Protein AF-A0A382K087-F1 (afdb_monomer)

Organism: NCBI:txid408172

Secondary structure (DSSP, 8-state):
----------TT-HHHHHHHHHHHHHHHHHHHHHHHHHHHHHH----SGGGSSSS---HHHHHHHHHHHHHHHHHHHHHHT-TT--HHHHHHHHHHHHHHHHHHHHHHHHHHHHHHHHHHHHHHTT-HHHHH-HHHHHHHTSHHHHIIIIIHHHHHHHHHHHHH--S--TTHHHHHHHHHHHHHHHHHHHH----HHHHHHHHHHHHHHHHHHHHHHHHTT-S---HHHHTT--HHHHHHHHHHHHHHH-

Solvent-accessible surface area (backbone atoms only — not comparable to full-atom values): 13829 Å² total; per-residue (Å²): 132,83,77,78,77,75,78,71,72,63,82,77,48,69,64,59,52,53,53,51,29,50,55,42,19,49,54,30,40,51,53,43,48,56,53,50,49,48,40,33,77,73,66,70,43,78,44,54,64,45,70,80,41,102,60,87,55,54,73,66,22,54,50,56,49,47,46,41,53,50,28,36,49,50,24,41,53,52,48,71,76,42,62,87,65,53,72,67,60,52,49,52,55,51,47,55,51,48,50,49,52,48,20,24,49,41,36,22,55,53,44,35,40,53,51,50,40,50,56,49,49,31,49,75,74,60,48,35,41,77,78,62,33,63,74,47,44,66,40,54,70,37,69,67,50,31,42,61,72,48,37,47,57,32,39,53,50,12,45,55,51,30,75,74,52,86,65,59,65,50,73,54,44,60,57,51,41,54,52,50,54,49,50,47,52,50,34,37,74,75,66,71,45,83,60,70,57,63,57,49,40,42,53,53,48,49,53,50,40,52,57,52,49,53,55,48,33,57,73,70,64,67,55,92,68,73,57,81,71,53,74,81,50,53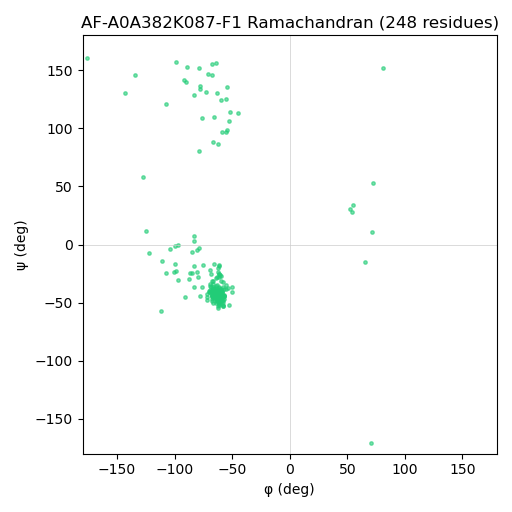,74,66,57,49,51,51,53,51,52,52,44,45,74,77,72,99

Radius of gyration: 23.38 Å; Cα contacts (8 Å, |Δi|>4): 180; chains: 1; bounding box: 57×37×75 Å

Structure (mmCIF, N/CA/C/O backbone):
data_AF-A0A382K087-F1
#
_entry.id   AF-A0A382K087-F1
#
loop_
_atom_site.group_PDB
_atom_site.id
_atom_site.type_symbol
_atom_site.label_atom_id
_atom_site.label_alt_id
_atom_site.label_comp_id
_atom_site.label_asym_id
_atom_site.label_entity_id
_atom_site.label_seq_id
_atom_site.pdbx_PDB_ins_code
_atom_site.Cartn_x
_atom_site.Cartn_y
_atom_site.Cartn_z
_atom_site.occupancy
_atom_site.B_iso_or_equiv
_atom_site.auth_seq_id
_atom_site.auth_comp_id
_atom_site.auth_asym_id
_atom_site.auth_atom_id
_atom_site.pdbx_PDB_model_num
ATOM 1 N N . MET A 1 1 ? 0.403 2.781 48.355 1.00 36.25 1 MET A N 1
ATOM 2 C CA . MET A 1 1 ? 0.929 2.704 46.977 1.00 36.25 1 MET A CA 1
ATOM 3 C C . MET A 1 1 ? -0.227 2.206 46.134 1.00 36.25 1 MET A C 1
ATOM 5 O O . MET A 1 1 ? -0.696 1.104 46.380 1.00 36.25 1 MET A O 1
ATOM 9 N N . ASN A 1 2 ? -0.823 3.120 45.369 1.00 33.47 2 ASN A N 1
ATOM 10 C CA . ASN A 1 2 ? -2.215 3.046 44.934 1.00 33.47 2 ASN A CA 1
ATOM 11 C C . ASN A 1 2 ? -2.502 1.793 44.111 1.00 33.47 2 ASN A C 1
ATOM 13 O O . ASN A 1 2 ? -1.862 1.542 43.096 1.00 33.47 2 ASN A O 1
ATOM 17 N N . THR A 1 3 ? -3.492 1.050 44.591 1.00 37.28 3 THR A N 1
ATOM 18 C CA . THR A 1 3 ? -4.254 0.046 43.863 1.00 37.28 3 THR A CA 1
ATOM 19 C C . THR A 1 3 ? -4.629 0.599 42.497 1.00 37.28 3 THR A C 1
ATOM 21 O O . THR A 1 3 ? -5.397 1.559 42.410 1.00 37.28 3 THR A O 1
ATOM 24 N N . GLU A 1 4 ? -4.070 0.009 41.445 1.00 39.91 4 GLU A N 1
ATOM 25 C CA . GLU A 1 4 ? -4.610 0.121 40.100 1.00 39.91 4 GLU A CA 1
ATOM 26 C C . GLU A 1 4 ? -6.081 -0.288 40.184 1.00 39.91 4 GLU A C 1
ATOM 28 O O . GLU A 1 4 ? -6.408 -1.459 40.390 1.00 39.91 4 GLU A O 1
ATOM 33 N N . GLU A 1 5 ? -6.977 0.696 40.103 1.00 38.78 5 GLU A N 1
ATOM 34 C CA . GLU A 1 5 ? -8.365 0.450 39.754 1.00 38.78 5 GLU A CA 1
ATOM 35 C C . GLU A 1 5 ? -8.333 -0.298 38.426 1.00 38.78 5 GLU A C 1
ATOM 37 O O . GLU A 1 5 ? -8.168 0.283 37.351 1.00 38.78 5 GLU A O 1
ATOM 42 N N . VAL A 1 6 ? -8.465 -1.619 38.512 1.00 44.34 6 VAL A N 1
ATOM 43 C CA . VAL A 1 6 ? -8.927 -2.448 37.416 1.00 44.34 6 VAL A CA 1
ATOM 44 C C . VAL A 1 6 ? -10.261 -1.833 37.029 1.00 44.34 6 VAL A C 1
ATOM 46 O O . VAL A 1 6 ? -11.279 -2.074 37.677 1.00 44.34 6 VAL A O 1
ATOM 49 N N . ILE A 1 7 ? -10.247 -0.973 36.009 1.00 47.50 7 ILE A N 1
ATOM 50 C CA . ILE A 1 7 ? -11.452 -0.529 35.325 1.00 47.50 7 ILE A CA 1
ATOM 51 C C . ILE A 1 7 ? -12.021 -1.809 34.721 1.00 47.50 7 ILE A C 1
ATOM 53 O O . ILE A 1 7 ? -11.706 -2.181 33.594 1.00 47.50 7 ILE A O 1
ATOM 57 N N . GLN A 1 8 ? -12.813 -2.527 35.516 1.00 41.16 8 GLN A N 1
ATOM 58 C CA . GLN A 1 8 ? -13.731 -3.534 35.038 1.00 41.16 8 GLN A CA 1
ATOM 59 C C . GLN A 1 8 ? -14.659 -2.780 34.093 1.00 41.16 8 GLN A C 1
ATOM 61 O O . GLN A 1 8 ? -15.582 -2.079 34.519 1.00 41.16 8 GLN A O 1
ATOM 66 N N . THR A 1 9 ? -14.358 -2.850 32.797 1.00 46.53 9 THR A N 1
ATOM 67 C CA . THR A 1 9 ? -15.338 -2.574 31.754 1.00 46.53 9 THR A CA 1
ATOM 68 C C . THR A 1 9 ? -16.528 -3.448 32.106 1.00 46.53 9 THR A C 1
ATOM 70 O O . THR A 1 9 ? -16.398 -4.674 32.176 1.00 46.53 9 THR A O 1
ATOM 73 N N . ARG A 1 10 ? -17.658 -2.826 32.461 1.00 51.56 10 ARG A N 1
ATOM 74 C CA . ARG A 1 10 ? -18.880 -3.589 32.699 1.00 51.56 10 ARG A CA 1
ATOM 75 C C . ARG A 1 10 ? -19.126 -4.421 31.438 1.00 51.56 10 ARG A C 1
ATOM 77 O O . ARG A 1 10 ? -18.968 -3.878 30.346 1.00 51.56 10 ARG A O 1
ATOM 84 N N . PRO A 1 11 ? -19.482 -5.707 31.557 1.00 47.31 11 PRO A N 1
ATOM 85 C CA . PRO A 1 11 ? -19.887 -6.467 30.386 1.00 47.31 11 PRO A CA 1
ATOM 86 C C . PRO A 1 11 ? -21.047 -5.715 29.714 1.00 47.31 11 PRO A C 1
ATOM 88 O O . PRO A 1 11 ? -22.033 -5.394 30.378 1.00 47.31 11 PRO A O 1
ATOM 91 N N . CYS A 1 12 ? -20.887 -5.408 28.423 1.00 54.53 12 CYS A N 1
ATOM 92 C CA . CYS A 1 12 ? -21.869 -4.738 27.560 1.00 54.53 12 CYS A CA 1
ATOM 93 C C . CYS A 1 12 ? -22.113 -3.230 27.796 1.00 54.53 12 CYS A C 1
ATOM 95 O O . CYS A 1 12 ? -23.267 -2.810 27.893 1.00 54.53 12 CYS A O 1
ATOM 97 N N . ASP A 1 13 ? -21.074 -2.385 27.807 1.00 75.94 13 ASP A N 1
ATOM 98 C CA . ASP A 1 13 ? -21.287 -0.982 27.409 1.00 75.94 13 ASP A CA 1
ATOM 99 C C . ASP A 1 13 ? -21.493 -0.934 25.883 1.00 75.94 13 ASP A C 1
ATOM 101 O O . ASP A 1 13 ? -20.742 -1.547 25.120 1.00 75.94 13 ASP A O 1
ATOM 105 N N . TRP A 1 14 ? -22.538 -0.250 25.418 1.00 80.62 14 TRP A N 1
ATOM 106 C CA . TRP A 1 14 ? -22.865 -0.168 23.989 1.00 80.62 14 TRP A CA 1
ATOM 107 C C . TRP A 1 14 ? -21.730 0.494 23.196 1.00 80.62 14 TRP A C 1
ATOM 109 O O . TRP A 1 14 ? -21.518 0.163 22.030 1.00 80.62 14 TRP A O 1
ATOM 119 N N . VAL A 1 15 ? -20.962 1.372 23.851 1.00 84.00 15 VAL A N 1
ATOM 120 C CA . VAL A 1 15 ? -19.759 2.006 23.298 1.00 84.00 15 VAL A CA 1
ATOM 121 C C . VAL A 1 15 ? -18.711 0.958 22.928 1.00 84.00 15 VAL A C 1
ATOM 123 O O . VAL A 1 15 ? -18.194 0.982 21.812 1.00 84.00 15 VAL A O 1
ATOM 126 N N . ASP A 1 16 ? -18.432 0.008 23.824 1.00 86.81 16 ASP A N 1
ATOM 127 C CA . ASP A 1 16 ? -17.429 -1.035 23.598 1.00 86.81 16 ASP A CA 1
ATOM 128 C C . ASP A 1 16 ? -17.815 -1.898 22.393 1.00 86.81 16 ASP A C 1
ATOM 130 O O . ASP A 1 16 ? -16.981 -2.203 21.543 1.00 86.81 16 ASP A O 1
ATOM 134 N N . VAL A 1 17 ? -19.098 -2.252 22.282 1.00 88.62 17 VAL A N 1
ATOM 135 C CA . VAL A 1 17 ? -19.620 -3.028 21.148 1.00 88.62 17 VAL A CA 1
ATOM 136 C C . VAL A 1 17 ? -19.440 -2.264 19.837 1.00 88.62 17 VAL A C 1
ATOM 138 O O . VAL A 1 17 ? -18.921 -2.829 18.875 1.00 88.62 17 VAL A O 1
ATOM 141 N N . VAL A 1 18 ? -19.810 -0.980 19.797 1.00 89.81 18 VAL A N 1
ATOM 142 C CA . VAL A 1 18 ? -19.679 -0.143 18.593 1.00 89.81 18 VAL A CA 1
ATOM 143 C C . VAL A 1 18 ? -18.220 -0.011 18.166 1.00 89.81 18 VAL A C 1
ATOM 145 O O . VAL A 1 18 ? -17.911 -0.217 16.995 1.00 89.81 18 VAL A O 1
ATOM 148 N N . VAL A 1 19 ? -17.309 0.277 19.099 1.00 90.31 19 VAL A N 1
ATOM 149 C CA . VAL A 1 19 ? -15.876 0.409 18.792 1.00 90.31 19 VAL A CA 1
ATOM 150 C C . VAL A 1 19 ? -15.321 -0.905 18.247 1.00 90.31 19 VAL A C 1
ATOM 152 O O . VAL A 1 19 ? -14.671 -0.902 17.205 1.00 90.31 19 VAL A O 1
ATOM 155 N N . ARG A 1 20 ? -15.636 -2.043 18.878 1.00 92.56 20 ARG A N 1
ATOM 156 C CA . ARG A 1 20 ? -15.169 -3.363 18.420 1.00 92.56 20 ARG A CA 1
ATOM 157 C C . ARG A 1 20 ? -15.688 -3.708 17.028 1.00 92.56 20 ARG A C 1
ATOM 159 O O . ARG A 1 20 ? -14.905 -4.169 16.201 1.00 92.56 20 ARG A O 1
ATOM 166 N N . ILE A 1 21 ? -16.977 -3.480 16.757 1.00 92.81 21 ILE A N 1
ATOM 167 C CA . ILE A 1 21 ? -17.565 -3.732 15.431 1.00 92.81 21 ILE A CA 1
ATOM 168 C C . ILE A 1 21 ? -16.888 -2.852 14.382 1.00 92.81 21 ILE A C 1
ATOM 170 O O . ILE A 1 21 ? -16.520 -3.359 13.327 1.00 92.81 21 ILE A O 1
ATOM 174 N N . SER A 1 22 ? -16.665 -1.570 14.677 1.00 92.75 22 SER A N 1
ATOM 175 C CA . SER A 1 22 ? -15.981 -0.653 13.761 1.00 92.75 22 SER A CA 1
ATOM 176 C C . SER A 1 22 ? -14.542 -1.089 13.475 1.00 92.75 22 SER A C 1
ATOM 178 O O . SER A 1 22 ? -14.137 -1.130 12.315 1.00 92.75 22 SER A O 1
ATOM 180 N N . SER A 1 23 ? 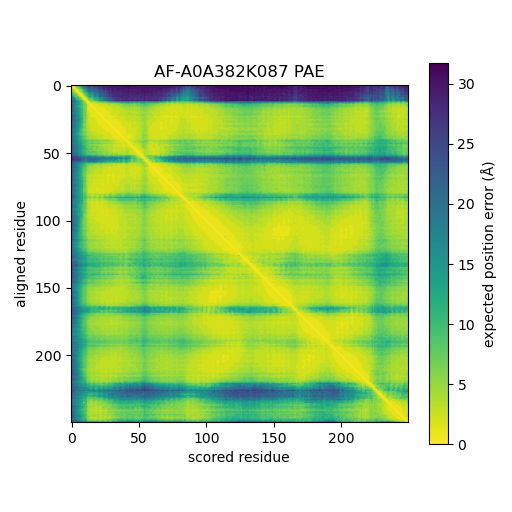-13.770 -1.481 14.495 1.00 92.50 23 SER A N 1
ATOM 181 C CA . SER A 1 23 ? -12.373 -1.899 14.314 1.00 92.50 23 SER A CA 1
ATOM 182 C C . SER A 1 23 ? -12.245 -3.217 13.540 1.00 92.50 23 SER A C 1
ATOM 184 O O . SER A 1 23 ? -11.475 -3.300 12.582 1.00 92.50 23 SER A O 1
ATOM 186 N N . TRP A 1 24 ? -13.025 -4.240 13.905 1.00 95.19 24 TRP A N 1
ATOM 187 C CA . TRP A 1 24 ? -13.038 -5.516 13.180 1.00 95.19 24 TRP A CA 1
ATOM 188 C C . TRP A 1 24 ? -13.641 -5.381 11.781 1.00 95.19 24 TRP A C 1
ATOM 190 O O . TRP A 1 24 ? -13.154 -6.006 10.841 1.00 95.19 24 TRP A O 1
ATOM 200 N N . GLY A 1 25 ? -14.662 -4.538 11.626 1.00 95.06 25 GLY A N 1
ATOM 201 C CA . GLY A 1 25 ? -15.280 -4.225 10.342 1.00 95.06 25 GLY A CA 1
ATOM 202 C C . GLY A 1 25 ? -14.304 -3.541 9.388 1.00 95.06 25 GLY A C 1
ATOM 203 O O . GLY A 1 25 ? -14.240 -3.923 8.222 1.00 95.06 25 GLY A O 1
ATOM 204 N N . MET A 1 26 ? -13.488 -2.602 9.880 1.00 93.44 26 MET A N 1
ATOM 205 C CA . MET A 1 26 ? -12.437 -1.958 9.086 1.00 93.44 26 MET A CA 1
ATOM 206 C C . MET A 1 26 ? -11.382 -2.968 8.623 1.00 93.44 26 MET A C 1
ATOM 208 O O . MET A 1 26 ? -11.066 -3.024 7.436 1.00 93.44 26 MET A O 1
ATOM 212 N N . LEU A 1 27 ? -10.881 -3.821 9.524 1.00 94.62 27 LEU A N 1
ATOM 213 C CA . LEU A 1 27 ? -9.944 -4.886 9.148 1.00 94.62 27 LEU A CA 1
ATOM 214 C C . LEU A 1 27 ? -10.535 -5.840 8.104 1.00 94.62 27 LEU A C 1
ATOM 216 O O . LEU A 1 27 ? -9.859 -6.193 7.137 1.00 94.62 27 LEU A O 1
ATOM 220 N N . ALA A 1 28 ? -11.797 -6.241 8.273 1.00 95.69 28 ALA A N 1
ATOM 221 C CA . ALA A 1 28 ? -12.488 -7.090 7.311 1.00 95.69 28 ALA A CA 1
ATOM 222 C C . ALA A 1 28 ? -12.631 -6.393 5.950 1.00 95.69 28 ALA A C 1
ATOM 224 O O . ALA A 1 28 ? -12.356 -7.005 4.920 1.00 95.69 28 ALA A O 1
ATOM 225 N N . ALA A 1 29 ? -12.989 -5.106 5.934 1.00 94.75 29 ALA A N 1
ATOM 226 C CA . ALA A 1 29 ? -13.091 -4.313 4.713 1.00 94.75 29 ALA A CA 1
ATOM 227 C C . ALA A 1 29 ? -11.741 -4.187 3.989 1.00 94.75 29 ALA A C 1
ATOM 229 O O . ALA A 1 29 ? -11.698 -4.340 2.769 1.00 94.75 29 ALA A O 1
ATOM 230 N N . VAL A 1 30 ? -10.638 -3.979 4.721 1.00 94.25 30 VAL A N 1
ATOM 231 C CA . VAL A 1 30 ? -9.276 -3.986 4.159 1.00 94.25 30 VAL A CA 1
ATOM 232 C C . VAL A 1 30 ? -8.940 -5.356 3.568 1.00 94.25 30 VAL A C 1
ATOM 234 O O . VAL A 1 30 ? -8.468 -5.431 2.436 1.00 94.25 30 VAL A O 1
ATOM 237 N N . GLY A 1 31 ? -9.232 -6.446 4.282 1.00 94.25 31 GLY A N 1
ATOM 238 C CA . GLY A 1 31 ? -9.012 -7.807 3.784 1.00 94.25 31 GLY A CA 1
ATOM 239 C C . GLY A 1 31 ? -9.781 -8.091 2.490 1.00 94.25 31 GLY A C 1
ATOM 240 O O . GLY A 1 31 ? -9.195 -8.537 1.503 1.00 94.25 31 GLY A O 1
ATOM 241 N N . VAL A 1 32 ? -11.075 -7.758 2.458 1.00 95.56 32 VAL A N 1
ATOM 242 C CA . VAL A 1 32 ? -11.911 -7.882 1.254 1.00 95.56 32 VAL A CA 1
ATOM 243 C C . VAL A 1 32 ? -11.383 -6.991 0.132 1.00 95.56 32 VAL A C 1
ATOM 245 O O . VAL A 1 32 ? -11.312 -7.440 -1.008 1.00 95.56 32 VAL A O 1
ATOM 248 N N . PHE A 1 33 ? -10.954 -5.762 0.432 1.00 94.25 33 PHE A N 1
ATOM 249 C CA . PHE A 1 33 ? -10.363 -4.858 -0.552 1.00 94.25 33 PHE A CA 1
ATOM 250 C C . PHE A 1 33 ? -9.095 -5.429 -1.184 1.00 94.25 33 PHE A C 1
ATOM 252 O O . PHE A 1 33 ? -8.959 -5.379 -2.406 1.00 94.25 33 PHE A O 1
ATOM 259 N N . LEU A 1 34 ? -8.187 -6.008 -0.400 1.00 91.88 34 LEU A N 1
ATOM 260 C CA . LEU A 1 34 ? -6.970 -6.626 -0.930 1.00 91.88 34 LEU A CA 1
ATOM 261 C C . LEU A 1 34 ? -7.294 -7.809 -1.850 1.00 91.88 34 LEU A C 1
ATOM 263 O O . LEU A 1 34 ? -6.781 -7.869 -2.967 1.00 91.88 34 LEU A O 1
ATOM 267 N N . VAL A 1 35 ? -8.200 -8.699 -1.430 1.00 92.31 35 VAL A N 1
ATOM 268 C CA . VAL A 1 35 ? -8.661 -9.821 -2.266 1.00 92.31 35 VAL A CA 1
ATOM 269 C C . VAL A 1 35 ? -9.308 -9.304 -3.549 1.00 92.31 35 VAL A C 1
ATOM 271 O O . VAL A 1 35 ? -8.974 -9.757 -4.640 1.00 92.31 35 VAL A O 1
ATOM 274 N N . ASN A 1 36 ? -10.189 -8.312 -3.437 1.00 93.44 36 ASN A N 1
ATOM 275 C CA . ASN A 1 36 ? -10.887 -7.737 -4.576 1.00 93.44 36 ASN A CA 1
ATOM 276 C C . ASN A 1 36 ? -9.921 -7.108 -5.592 1.00 93.44 36 ASN A C 1
ATOM 278 O O . ASN A 1 36 ? -10.105 -7.290 -6.791 1.00 93.44 36 ASN A O 1
ATOM 282 N N . ASN A 1 37 ? -8.864 -6.427 -5.137 1.00 89.88 37 ASN A N 1
ATOM 283 C CA . ASN A 1 37 ? -7.836 -5.893 -6.034 1.00 89.88 37 ASN A CA 1
ATOM 284 C C . ASN A 1 37 ? -7.103 -6.995 -6.797 1.00 89.88 37 ASN A C 1
ATOM 286 O O . ASN A 1 37 ? -6.862 -6.836 -7.989 1.00 89.88 37 ASN A O 1
ATOM 290 N N . VAL A 1 38 ? -6.787 -8.120 -6.150 1.00 87.62 38 VAL A N 1
ATOM 291 C CA . VAL A 1 38 ? -6.170 -9.268 -6.833 1.00 87.62 38 VAL A CA 1
ATOM 292 C C . VAL A 1 38 ? -7.114 -9.849 -7.886 1.00 87.62 38 VAL A C 1
ATOM 294 O O . VAL A 1 38 ? -6.678 -10.138 -8.996 1.00 87.62 38 VAL A O 1
ATOM 297 N N . LEU A 1 39 ? -8.409 -9.976 -7.581 1.00 89.94 39 LEU A N 1
ATOM 298 C CA . LEU A 1 39 ? -9.404 -10.470 -8.540 1.00 89.94 39 LEU A CA 1
ATOM 299 C C . LEU A 1 39 ? -9.551 -9.534 -9.749 1.00 89.94 39 LEU A C 1
ATOM 301 O O . LEU A 1 39 ? -9.593 -9.995 -10.885 1.00 89.94 39 LEU A O 1
ATOM 305 N N . VAL A 1 40 ? -9.619 -8.221 -9.517 1.00 88.69 40 VAL A N 1
ATOM 306 C CA . VAL A 1 40 ? -9.809 -7.228 -10.585 1.00 88.69 40 VAL A CA 1
ATOM 307 C C . VAL A 1 40 ? -8.553 -7.077 -11.440 1.00 88.69 40 VAL A C 1
ATOM 309 O O . VAL A 1 40 ? -8.651 -7.107 -12.658 1.00 88.69 40 VAL A O 1
ATOM 312 N N . LEU A 1 41 ? -7.378 -6.924 -10.823 1.00 82.12 41 LEU A N 1
ATOM 313 C CA . LEU A 1 41 ? -6.129 -6.646 -11.544 1.00 82.12 41 LEU A CA 1
ATOM 314 C C . LEU A 1 41 ? -5.436 -7.905 -12.076 1.00 82.12 41 LEU A C 1
ATOM 316 O O . LEU A 1 41 ? -4.625 -7.804 -12.989 1.00 82.12 41 LEU A O 1
ATOM 320 N N . GLY A 1 42 ? -5.684 -9.065 -11.464 1.00 78.56 42 GLY A N 1
ATOM 321 C CA . GLY A 1 42 ? -5.009 -10.318 -11.803 1.00 78.56 42 GLY A CA 1
ATOM 322 C C . GLY A 1 42 ? -5.875 -11.331 -12.549 1.00 78.56 42 GLY A C 1
ATOM 323 O O . GLY A 1 42 ? -5.322 -12.185 -13.236 1.00 78.56 42 GLY A O 1
ATOM 324 N N . LEU A 1 43 ? -7.203 -11.273 -12.402 1.00 85.31 43 LEU A N 1
ATOM 325 C CA . LEU A 1 43 ? -8.144 -12.220 -13.018 1.00 85.31 43 LEU A CA 1
ATOM 326 C C . LEU A 1 43 ? -9.221 -11.523 -13.868 1.00 85.31 43 LEU A C 1
ATOM 328 O O . LEU A 1 43 ? -10.212 -12.162 -14.219 1.00 85.31 43 LEU A O 1
ATOM 332 N N . ASP A 1 44 ? -9.055 -10.227 -14.152 1.00 85.50 44 ASP A N 1
ATOM 333 C CA . ASP A 1 44 ? -9.970 -9.406 -14.958 1.00 85.50 44 ASP A CA 1
ATOM 334 C C . ASP A 1 44 ? -11.428 -9.412 -14.465 1.00 85.50 44 ASP A C 1
ATOM 336 O O . ASP A 1 44 ? -12.385 -9.341 -15.242 1.00 85.50 44 ASP A O 1
ATOM 340 N N . TRP A 1 45 ? -11.635 -9.498 -13.146 1.00 90.69 45 TRP A N 1
ATOM 341 C CA . TRP A 1 45 ? -12.983 -9.399 -12.588 1.00 90.69 45 TRP A CA 1
ATOM 342 C C . TRP A 1 45 ? -13.557 -7.984 -12.773 1.00 90.69 45 TRP A C 1
ATOM 344 O O . TRP A 1 45 ? -12.834 -6.996 -12.639 1.00 90.69 45 TRP A O 1
ATOM 354 N N . PRO A 1 46 ? -14.881 -7.854 -12.989 1.00 89.12 46 PRO A N 1
ATOM 355 C CA . PRO A 1 46 ? -15.520 -6.585 -13.358 1.00 89.12 46 PRO A CA 1
ATOM 356 C C . PRO A 1 46 ? -15.466 -5.502 -12.265 1.00 89.12 46 PRO A C 1
ATOM 358 O O . PRO A 1 46 ? -15.696 -4.321 -12.534 1.00 89.12 46 PRO A O 1
ATOM 361 N N . GLY A 1 47 ? -15.181 -5.883 -11.019 1.00 89.06 47 GLY A N 1
ATOM 362 C CA . GLY A 1 47 ? -15.196 -4.981 -9.875 1.00 89.06 47 GLY A CA 1
ATOM 363 C C . GLY A 1 47 ? -16.616 -4.554 -9.497 1.00 89.06 47 GLY A C 1
ATOM 364 O O . GLY A 1 47 ? -17.617 -5.060 -10.007 1.00 89.06 47 GLY A O 1
ATOM 365 N N . ILE A 1 48 ? -16.701 -3.577 -8.591 1.00 89.12 48 ILE A N 1
ATOM 366 C CA . ILE A 1 48 ? -17.981 -3.051 -8.085 1.00 89.12 48 ILE A CA 1
ATOM 367 C C . ILE A 1 48 ? -18.535 -1.934 -8.985 1.00 89.12 48 ILE A C 1
ATOM 369 O O . ILE A 1 48 ? -19.743 -1.714 -9.022 1.00 89.12 48 ILE A O 1
ATOM 373 N N . ARG A 1 49 ? -17.672 -1.241 -9.744 1.00 86.94 49 ARG A N 1
ATOM 374 C CA . ARG A 1 49 ? -18.063 -0.092 -10.584 1.00 86.94 49 ARG A CA 1
ATOM 375 C C . ARG A 1 49 ? -19.278 -0.372 -11.489 1.00 86.94 49 ARG A C 1
ATOM 377 O O . ARG A 1 49 ? -20.147 0.496 -11.525 1.00 86.94 49 ARG A O 1
ATOM 384 N N . PRO A 1 50 ? -19.411 -1.552 -12.134 1.00 88.69 50 PRO A N 1
ATOM 385 C CA . PRO A 1 50 ? -20.547 -1.847 -13.007 1.00 88.69 50 PRO A CA 1
ATOM 386 C C . PRO A 1 50 ? -21.923 -1.851 -12.327 1.00 88.69 50 PRO A C 1
ATOM 388 O O . PRO A 1 50 ? -22.927 -1.703 -13.011 1.00 88.69 50 PRO A O 1
ATOM 391 N N . ILE A 1 51 ? -21.992 -1.995 -10.997 1.00 87.00 51 ILE A N 1
ATOM 392 C CA . ILE A 1 51 ? -23.252 -1.902 -10.232 1.00 87.00 51 ILE A CA 1
ATOM 393 C C . ILE A 1 51 ? -23.810 -0.479 -10.250 1.00 87.00 51 ILE A C 1
ATOM 395 O O . ILE A 1 51 ? -25.021 -0.286 -10.209 1.00 87.00 51 ILE A O 1
ATOM 399 N N . PHE A 1 52 ? -22.925 0.515 -10.306 1.00 86.31 52 PHE A N 1
ATOM 400 C CA . PHE A 1 52 ? -23.281 1.929 -10.240 1.00 86.31 52 PHE A CA 1
ATOM 401 C C . PHE A 1 52 ? -23.319 2.607 -11.618 1.00 86.31 52 PHE A C 1
ATOM 403 O O . PHE A 1 52 ? -23.601 3.799 -11.697 1.00 86.31 52 PHE A O 1
ATOM 410 N N . SER A 1 53 ? -23.018 1.878 -12.696 1.00 84.12 53 SER A N 1
ATOM 411 C CA . SER A 1 53 ? -23.086 2.376 -14.075 1.00 84.12 53 SER A CA 1
ATOM 412 C C . SER A 1 53 ? -24.378 1.951 -14.771 1.00 84.12 53 SER A C 1
ATOM 414 O O . SER A 1 53 ? -24.958 0.927 -14.420 1.00 84.12 53 SER A O 1
ATOM 416 N N . GLU A 1 54 ? -24.789 2.687 -15.807 1.00 67.12 54 GLU A N 1
ATOM 417 C CA . GLU A 1 54 ? -25.918 2.325 -16.671 1.00 67.12 54 GLU A CA 1
ATOM 418 C C . GLU A 1 54 ? -25.601 1.050 -17.482 1.00 67.12 54 GLU A C 1
ATOM 420 O O . GLU A 1 54 ? -25.056 1.088 -18.581 1.00 67.12 54 GLU A O 1
ATOM 425 N N . GLY A 1 55 ? -25.903 -0.107 -16.898 1.00 69.31 55 GLY A N 1
ATOM 426 C CA . GLY A 1 55 ? -25.740 -1.436 -17.482 1.00 69.31 55 GLY A CA 1
ATOM 427 C C . GLY A 1 55 ? -26.299 -2.498 -16.537 1.00 69.31 55 GLY A C 1
ATOM 428 O O . GLY A 1 55 ? -26.483 -2.233 -15.354 1.00 69.31 55 GLY A O 1
ATOM 429 N N . ALA A 1 56 ? -26.607 -3.698 -17.036 1.00 72.75 56 ALA A N 1
ATOM 430 C CA . ALA A 1 56 ? -27.007 -4.808 -16.171 1.00 72.75 56 ALA A CA 1
ATOM 431 C C . ALA A 1 56 ? -25.754 -5.375 -15.472 1.00 72.75 56 ALA A C 1
ATOM 433 O O . ALA A 1 56 ? -24.923 -5.987 -16.151 1.00 72.75 56 ALA A O 1
ATOM 434 N N . PRO A 1 57 ? -25.571 -5.180 -14.152 1.00 79.12 57 PRO A N 1
ATOM 435 C CA . PRO A 1 57 ? -24.392 -5.687 -13.461 1.00 79.12 57 PRO A CA 1
ATOM 436 C C . PRO A 1 57 ? -24.342 -7.214 -13.517 1.00 79.12 57 PRO A C 1
ATOM 438 O O . PRO A 1 57 ? -25.308 -7.900 -13.179 1.00 79.12 57 PRO A O 1
ATOM 441 N N . GLY A 1 58 ? -23.190 -7.751 -13.919 1.00 85.69 58 GLY A N 1
ATOM 442 C CA . GLY A 1 58 ? -22.945 -9.189 -13.903 1.00 85.69 58 GLY A CA 1
ATOM 443 C C . GLY A 1 58 ? -22.957 -9.756 -12.479 1.00 85.69 58 GLY A C 1
ATOM 444 O O . GLY A 1 58 ? -22.674 -9.053 -11.507 1.00 85.69 58 GLY A O 1
ATOM 445 N N . ALA A 1 59 ? -23.231 -11.058 -12.349 1.00 90.25 59 ALA A N 1
ATOM 446 C CA . ALA A 1 59 ? -23.273 -11.740 -11.051 1.00 90.25 59 ALA A CA 1
ATOM 447 C C . ALA A 1 59 ? -21.971 -11.575 -10.237 1.00 90.25 59 ALA A C 1
ATOM 449 O O . ALA A 1 59 ? -22.021 -11.437 -9.018 1.00 90.25 59 ALA A O 1
ATOM 450 N N . LEU A 1 60 ? -20.810 -11.523 -10.903 1.00 91.62 60 LEU A N 1
ATOM 451 C CA . LEU A 1 60 ? -19.506 -11.355 -10.249 1.00 91.62 60 LEU A CA 1
ATOM 452 C C . LEU A 1 60 ? -19.353 -9.999 -9.545 1.00 91.62 60 LEU A C 1
ATOM 454 O O . LEU A 1 60 ? -18.804 -9.952 -8.447 1.00 91.62 60 LEU A O 1
ATOM 458 N N . SER A 1 61 ? -19.890 -8.916 -10.117 1.00 91.75 61 SER A N 1
ATOM 459 C CA . SER A 1 61 ? -19.868 -7.600 -9.468 1.00 91.75 61 SER A CA 1
ATOM 460 C C . SER A 1 61 ? -20.661 -7.621 -8.162 1.00 91.75 61 SER A C 1
ATOM 462 O O . SER A 1 61 ? -20.187 -7.126 -7.138 1.00 91.75 61 SER A O 1
ATOM 464 N N . TRP A 1 62 ? -21.838 -8.260 -8.164 1.00 92.06 62 TRP A N 1
ATOM 465 C CA . TRP A 1 62 ? -22.639 -8.445 -6.952 1.00 92.06 62 TRP A CA 1
ATOM 466 C C . TRP A 1 62 ? -21.920 -9.284 -5.905 1.00 92.06 62 TRP A C 1
ATOM 468 O O . TRP A 1 62 ? -21.942 -8.917 -4.735 1.00 92.06 62 TRP A O 1
ATOM 478 N N . VAL A 1 63 ? -21.237 -10.361 -6.304 1.00 93.69 63 VAL A N 1
ATOM 479 C CA . VAL A 1 63 ? -20.409 -11.159 -5.385 1.00 93.69 63 VAL A CA 1
ATOM 480 C C . VAL A 1 63 ? -19.327 -10.292 -4.736 1.00 93.69 63 VAL A C 1
ATOM 482 O O . VAL A 1 63 ? -19.155 -10.350 -3.520 1.00 93.69 63 VAL A O 1
ATOM 485 N N . GLN A 1 64 ? -18.644 -9.441 -5.508 1.00 93.19 64 GLN A N 1
ATOM 486 C CA . GLN A 1 64 ? -17.616 -8.537 -4.981 1.00 93.19 64 GLN A CA 1
ATOM 487 C C . GLN A 1 64 ? -18.190 -7.516 -3.993 1.00 93.19 64 GLN A C 1
ATOM 489 O O . GLN A 1 64 ? -17.592 -7.286 -2.947 1.00 93.19 64 GLN A O 1
ATOM 494 N N . MET A 1 65 ? -19.365 -6.941 -4.264 1.00 92.69 65 MET A N 1
ATOM 495 C CA . MET A 1 65 ? -20.037 -6.032 -3.325 1.00 92.69 65 MET A CA 1
ATOM 496 C C . MET A 1 65 ? -20.525 -6.759 -2.064 1.00 92.69 65 MET A C 1
ATOM 498 O O . MET A 1 65 ? -20.314 -6.286 -0.946 1.00 92.69 65 MET A O 1
ATOM 502 N N . LEU A 1 66 ? -21.141 -7.932 -2.228 1.00 94.94 66 LEU A N 1
ATOM 503 C CA . LEU A 1 66 ? -21.630 -8.753 -1.122 1.00 94.94 66 LEU A CA 1
ATOM 504 C C . LEU A 1 66 ? -20.491 -9.243 -0.227 1.00 94.94 66 LEU A C 1
ATOM 506 O O . LEU A 1 66 ? -20.711 -9.400 0.969 1.00 94.94 66 LEU A O 1
ATOM 510 N N . ALA A 1 67 ? -19.275 -9.418 -0.751 1.00 95.25 67 ALA A N 1
ATOM 511 C CA . ALA A 1 67 ? -18.108 -9.764 0.056 1.00 95.25 67 ALA A CA 1
ATOM 512 C C . ALA A 1 67 ? -17.790 -8.694 1.118 1.00 95.25 67 ALA A C 1
ATOM 514 O O . ALA A 1 67 ? -17.466 -9.046 2.252 1.00 95.25 67 ALA A O 1
ATOM 515 N N . TYR A 1 68 ? -17.944 -7.400 0.804 1.00 94.19 68 TYR A N 1
ATOM 516 C CA . TYR A 1 68 ? -17.748 -6.325 1.790 1.00 94.19 68 TYR A CA 1
ATOM 517 C C . TYR A 1 68 ? -18.809 -6.374 2.889 1.00 94.19 68 TYR A C 1
ATOM 519 O O . TYR A 1 68 ? -18.481 -6.303 4.074 1.00 94.19 68 TYR A O 1
ATOM 527 N N . LEU A 1 69 ? -20.077 -6.550 2.503 1.00 94.25 69 LEU A N 1
ATOM 528 C CA . LEU A 1 69 ? -21.177 -6.700 3.457 1.00 94.25 69 LEU A CA 1
ATOM 529 C C . LEU A 1 69 ? -20.981 -7.941 4.333 1.00 94.25 69 LEU A C 1
ATOM 531 O O . LEU A 1 69 ? -21.127 -7.858 5.548 1.00 94.25 69 LEU A O 1
ATOM 535 N N . ALA A 1 70 ? -20.579 -9.067 3.743 1.00 95.44 70 ALA A N 1
ATOM 536 C CA . ALA A 1 70 ? -20.273 -10.295 4.466 1.00 95.44 70 ALA A CA 1
ATOM 537 C C . ALA A 1 70 ? -19.121 -10.103 5.463 1.00 95.44 70 ALA A C 1
ATOM 539 O O . ALA A 1 70 ? -19.220 -10.584 6.588 1.00 95.44 70 ALA A O 1
ATOM 540 N N . GLY A 1 71 ? -18.069 -9.361 5.097 1.00 94.56 71 GLY A N 1
ATOM 541 C CA . GLY A 1 71 ? -16.964 -9.028 6.000 1.00 94.56 71 GLY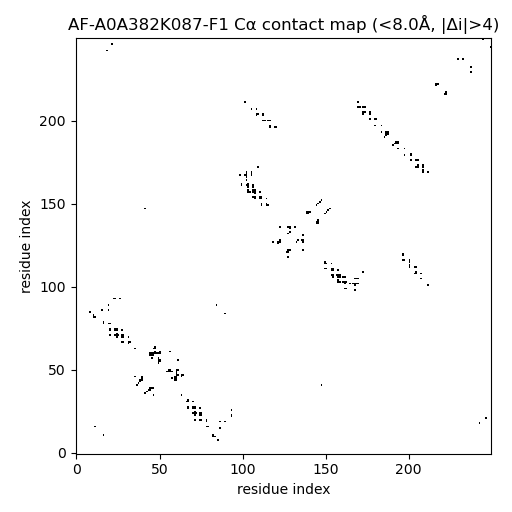 A CA 1
ATOM 542 C C . GLY A 1 71 ? -17.416 -8.221 7.222 1.00 94.56 71 GLY A C 1
ATOM 543 O O . GLY A 1 71 ? -17.084 -8.572 8.355 1.00 94.56 71 GLY A O 1
ATOM 544 N N . ILE A 1 72 ? -18.233 -7.185 7.013 1.00 94.06 72 ILE A N 1
ATOM 545 C CA . ILE A 1 72 ? -18.783 -6.357 8.102 1.00 94.06 72 ILE A CA 1
ATOM 546 C C . ILE A 1 72 ? -19.743 -7.172 8.981 1.00 94.06 72 ILE A C 1
ATOM 548 O O . ILE A 1 72 ? -19.683 -7.095 10.209 1.00 94.06 72 ILE A O 1
ATOM 552 N N . LEU A 1 73 ? -20.603 -7.994 8.376 1.00 95.38 73 LEU A N 1
ATOM 553 C CA . LEU A 1 73 ? -21.512 -8.876 9.111 1.00 95.38 73 LEU A CA 1
ATOM 554 C C . LEU A 1 73 ? -20.744 -9.917 9.931 1.00 95.38 73 LEU A C 1
ATOM 556 O O . LEU A 1 73 ? -21.086 -10.144 11.089 1.00 95.38 73 LEU A O 1
ATOM 560 N N . ALA A 1 74 ? -19.682 -10.506 9.377 1.00 95.06 74 ALA A N 1
ATOM 561 C CA . ALA A 1 74 ? -18.820 -11.443 10.090 1.00 95.06 74 ALA A CA 1
ATOM 562 C C . ALA A 1 74 ? -18.140 -10.781 11.298 1.00 95.06 74 ALA A C 1
ATOM 564 O O . ALA A 1 74 ? -18.105 -11.380 12.373 1.00 95.06 74 ALA A O 1
ATOM 565 N N . ALA A 1 75 ? -17.675 -9.534 11.160 1.00 94.12 75 ALA A N 1
ATOM 566 C CA . ALA A 1 75 ? -17.154 -8.749 12.278 1.00 94.12 75 ALA A CA 1
ATOM 567 C C . ALA A 1 75 ? -18.221 -8.527 13.365 1.00 94.12 75 ALA A C 1
ATOM 569 O O . ALA A 1 75 ? -17.953 -8.749 14.546 1.00 94.12 75 ALA A O 1
ATOM 570 N N . GLY A 1 76 ? -19.449 -8.170 12.976 1.00 93.38 76 GLY A N 1
ATOM 571 C CA . GLY A 1 76 ? -20.580 -8.045 13.899 1.00 93.38 76 GLY A CA 1
ATOM 572 C C . GLY A 1 76 ? -20.866 -9.344 14.655 1.00 93.38 76 GLY A C 1
ATOM 573 O O . GLY A 1 76 ? -20.885 -9.357 15.885 1.00 93.38 76 GLY A O 1
ATOM 574 N N . ILE A 1 77 ? -21.015 -10.455 13.928 1.00 94.38 77 ILE A N 1
ATOM 575 C CA . ILE A 1 77 ? -21.249 -11.793 14.493 1.00 94.38 77 ILE A CA 1
ATOM 576 C C . ILE A 1 77 ? -20.127 -12.174 15.465 1.00 94.38 77 ILE A C 1
ATOM 578 O O . ILE A 1 77 ? -20.401 -12.652 16.564 1.00 94.38 77 ILE A O 1
ATOM 582 N N . TYR A 1 78 ? -18.869 -11.932 15.099 1.00 93.19 78 TYR A N 1
ATOM 583 C CA . TYR A 1 78 ? -17.719 -12.202 15.957 1.00 93.19 78 TYR A CA 1
ATOM 584 C C . TYR A 1 78 ? -17.775 -11.414 17.275 1.00 93.19 78 TYR A C 1
ATOM 586 O O . TYR A 1 78 ? -17.544 -11.985 18.345 1.00 93.19 78 TYR A O 1
ATOM 594 N N . VAL A 1 79 ? -18.124 -10.124 17.227 1.00 92.50 79 VAL A N 1
ATOM 595 C CA . VAL A 1 79 ? -18.234 -9.280 18.428 1.00 92.50 79 VAL A CA 1
ATOM 596 C C . VAL A 1 79 ? -19.387 -9.736 19.323 1.00 92.50 79 VAL A C 1
ATOM 598 O O . VAL A 1 79 ? -19.183 -9.911 20.525 1.00 92.50 79 VAL A O 1
ATOM 601 N N . PHE A 1 80 ? -20.567 -10.004 18.754 1.00 91.50 80 PHE A N 1
ATOM 602 C CA . PHE A 1 80 ? -21.726 -10.475 19.522 1.00 91.50 80 PHE A CA 1
ATOM 603 C C . PHE A 1 80 ? -21.521 -11.873 20.121 1.00 91.50 80 PHE A C 1
ATOM 605 O O . PHE A 1 80 ? -21.999 -12.140 21.221 1.00 91.50 80 PHE A O 1
ATOM 612 N N . ASN A 1 81 ? -20.748 -12.736 19.457 1.00 92.56 81 ASN A N 1
ATOM 613 C CA . ASN A 1 81 ? -20.379 -14.058 19.973 1.00 92.56 81 ASN A CA 1
ATOM 614 C C . ASN A 1 81 ? -19.221 -14.025 20.989 1.00 92.56 81 ASN A C 1
ATOM 616 O O . ASN A 1 81 ? -18.887 -15.057 21.569 1.00 92.56 81 ASN A O 1
ATOM 620 N N . SER A 1 82 ? -18.602 -12.863 21.234 1.00 89.12 82 SER A N 1
ATOM 621 C CA . SER A 1 82 ? -17.495 -12.699 22.187 1.00 89.12 82 SER A CA 1
ATOM 622 C C . SER A 1 82 ? -17.739 -11.565 23.202 1.00 89.12 82 SER A C 1
ATOM 624 O O . SER A 1 82 ? -16.927 -10.640 23.317 1.00 89.12 82 SER A O 1
ATOM 626 N N . PRO A 1 83 ? -18.832 -11.618 23.992 1.00 82.38 83 PRO A N 1
ATOM 627 C CA . PRO A 1 83 ? -19.222 -10.525 24.888 1.00 82.38 83 PRO A CA 1
ATOM 628 C C . PRO A 1 83 ? -18.274 -10.332 26.083 1.00 82.38 83 PRO A C 1
ATOM 630 O O . PRO A 1 83 ? -18.219 -9.248 26.653 1.00 82.38 83 PRO A O 1
ATOM 633 N N . SER A 1 84 ? -17.511 -11.360 26.466 1.00 82.62 84 SER A N 1
ATOM 634 C CA . SER A 1 84 ? -16.566 -11.311 27.593 1.00 82.62 84 SER A CA 1
ATOM 635 C C . SER A 1 84 ? -15.186 -10.749 27.233 1.00 82.62 84 SER A C 1
ATOM 637 O O . SER A 1 84 ? -14.348 -10.575 28.119 1.00 82.62 84 SER A O 1
ATOM 639 N N . ARG A 1 85 ? -14.914 -10.480 25.949 1.00 84.62 85 ARG A N 1
ATOM 640 C CA . ARG A 1 85 ? -13.621 -9.940 25.513 1.00 84.62 85 ARG A CA 1
ATOM 641 C C . ARG A 1 85 ? -13.517 -8.447 25.797 1.00 84.62 85 ARG A C 1
ATOM 643 O O . ARG A 1 85 ? -14.412 -7.676 25.468 1.00 84.62 85 ARG A O 1
ATOM 650 N N . SER A 1 86 ? -12.379 -8.049 26.361 1.00 86.56 86 SER A N 1
ATOM 651 C CA . SER A 1 86 ? -12.072 -6.643 26.620 1.00 86.56 86 SER A CA 1
ATOM 652 C C . SER A 1 86 ? -11.615 -5.918 25.350 1.00 86.56 86 SER A C 1
ATOM 654 O O . SER A 1 86 ? -10.968 -6.516 24.484 1.00 86.56 86 SER A O 1
ATOM 656 N N . LEU A 1 87 ? -11.857 -4.604 25.290 1.00 85.19 87 LEU A N 1
ATOM 657 C CA . LEU A 1 87 ? -11.330 -3.726 24.237 1.00 85.19 87 LEU A CA 1
ATOM 658 C C . LEU A 1 87 ? -9.808 -3.824 24.096 1.00 85.19 87 LEU A C 1
ATOM 660 O O . LEU A 1 87 ? -9.278 -3.794 22.990 1.00 85.19 87 LEU A O 1
ATOM 664 N N . ARG A 1 88 ? -9.099 -3.976 25.217 1.00 86.25 88 ARG A N 1
ATOM 665 C CA . ARG A 1 88 ? -7.636 -4.042 25.237 1.00 86.25 88 ARG A CA 1
ATOM 666 C C . ARG A 1 88 ? -7.114 -5.311 24.566 1.00 86.25 88 ARG A C 1
ATOM 668 O O . ARG A 1 88 ? -6.133 -5.252 23.836 1.00 86.25 88 ARG A O 1
ATOM 675 N N . THR A 1 89 ? -7.779 -6.445 24.791 1.00 88.62 89 THR A N 1
ATOM 676 C CA . THR A 1 89 ? -7.422 -7.722 24.157 1.00 88.62 89 THR A CA 1
ATOM 677 C C . THR A 1 89 ? -7.598 -7.658 22.644 1.00 88.62 89 THR A C 1
ATOM 679 O O . THR A 1 89 ? -6.696 -8.058 21.912 1.00 88.62 89 THR A O 1
ATOM 682 N N . ASP A 1 90 ? -8.730 -7.127 22.174 1.00 91.06 90 ASP A N 1
ATOM 683 C CA . ASP A 1 90 ? -8.959 -6.954 20.738 1.00 91.06 90 ASP A CA 1
ATOM 684 C C . ASP A 1 90 ? -7.981 -5.925 20.146 1.00 91.06 90 ASP A C 1
ATOM 686 O O . ASP A 1 90 ? -7.433 -6.165 19.076 1.00 91.06 90 ASP A O 1
ATOM 690 N N . GLY A 1 91 ? -7.666 -4.846 20.869 1.00 90.50 91 GLY A N 1
ATOM 691 C CA . GLY A 1 91 ? -6.669 -3.855 20.456 1.00 90.50 91 GLY A CA 1
ATOM 692 C C . GLY A 1 91 ? -5.281 -4.450 20.200 1.00 90.50 91 GLY A C 1
ATOM 693 O O . GLY A 1 91 ? -4.673 -4.140 19.179 1.00 90.50 91 GLY A O 1
ATOM 694 N N . PHE A 1 92 ? -4.797 -5.350 21.065 1.00 91.81 92 PHE A N 1
ATOM 695 C CA . PHE A 1 92 ? -3.524 -6.046 20.832 1.00 91.81 92 PHE A CA 1
ATOM 696 C C . PHE A 1 92 ? -3.565 -6.925 19.579 1.00 91.81 92 PHE A C 1
ATOM 698 O O . PHE A 1 92 ? -2.670 -6.835 18.746 1.00 91.81 92 PHE A O 1
ATOM 705 N N . LEU A 1 93 ? -4.631 -7.711 19.397 1.00 92.94 93 LEU A N 1
ATOM 706 C CA . LEU A 1 93 ? -4.767 -8.592 18.234 1.00 92.94 93 LEU A CA 1
ATOM 707 C C . LEU A 1 93 ? -4.847 -7.800 16.919 1.00 92.94 93 LEU A C 1
ATOM 709 O O . LEU A 1 93 ? -4.218 -8.164 15.928 1.00 92.94 93 LEU A O 1
ATOM 713 N N . ILE A 1 94 ? -5.599 -6.700 16.915 1.00 93.25 94 ILE A N 1
ATOM 714 C CA . ILE A 1 94 ? -5.722 -5.797 15.766 1.00 93.25 94 ILE A CA 1
ATOM 715 C C . ILE A 1 94 ? -4.381 -5.122 15.467 1.00 93.25 94 ILE A C 1
ATOM 717 O O . ILE A 1 94 ? -3.992 -5.030 14.303 1.00 93.25 94 ILE A O 1
ATOM 721 N N . SER A 1 95 ? -3.653 -4.694 16.501 1.00 92.31 95 SER A N 1
ATOM 722 C CA . SER A 1 95 ? -2.309 -4.129 16.354 1.00 92.31 95 SER A CA 1
ATOM 723 C C . SER A 1 95 ? -1.332 -5.139 15.745 1.00 92.31 95 SER A C 1
ATOM 725 O O . SER A 1 95 ? -0.616 -4.801 14.805 1.00 92.31 95 SER A O 1
ATOM 727 N N . ASP A 1 96 ? -1.362 -6.401 16.185 1.00 92.62 96 ASP A N 1
ATOM 728 C CA . ASP A 1 96 ? -0.516 -7.467 15.635 1.00 92.62 96 ASP A CA 1
ATOM 729 C C . ASP A 1 96 ? -0.824 -7.750 14.154 1.00 92.62 96 ASP A C 1
ATOM 731 O O . ASP A 1 96 ? 0.095 -7.906 13.340 1.00 92.62 96 ASP A O 1
ATOM 735 N N . ILE A 1 97 ? -2.112 -7.766 13.784 1.00 93.88 97 ILE A N 1
ATOM 736 C CA . ILE A 1 97 ? -2.556 -7.898 12.387 1.00 93.88 97 ILE A CA 1
ATOM 737 C C . ILE A 1 97 ? -2.054 -6.708 11.561 1.00 93.88 97 ILE A C 1
ATOM 739 O O . ILE A 1 97 ? -1.442 -6.904 10.511 1.00 93.88 97 ILE A O 1
ATOM 743 N N . ASN A 1 98 ? -2.256 -5.480 12.041 1.00 92.88 98 ASN A N 1
ATOM 744 C CA . ASN A 1 98 ? -1.806 -4.270 11.354 1.00 92.88 98 ASN A CA 1
ATOM 745 C C . ASN A 1 98 ? -0.284 -4.231 11.200 1.00 92.88 98 ASN A C 1
ATOM 747 O O . ASN A 1 98 ? 0.214 -3.907 10.124 1.00 92.88 98 ASN A O 1
ATOM 751 N N . ALA A 1 99 ? 0.468 -4.629 12.226 1.00 92.31 99 ALA A N 1
ATOM 752 C CA . ALA A 1 99 ? 1.920 -4.730 12.151 1.00 92.31 99 ALA A CA 1
ATOM 753 C C . ALA A 1 99 ? 2.353 -5.717 11.058 1.00 92.31 99 ALA A C 1
ATOM 755 O O . ALA A 1 99 ? 3.296 -5.446 10.316 1.00 92.31 99 ALA A O 1
ATOM 756 N N . PHE A 1 100 ? 1.648 -6.842 10.906 1.00 93.19 100 PHE A N 1
ATOM 757 C CA . PHE A 1 100 ? 1.894 -7.775 9.809 1.00 93.19 100 PHE A CA 1
ATOM 758 C C . PHE A 1 100 ? 1.550 -7.182 8.435 1.00 93.19 100 PHE A C 1
ATOM 760 O O . PHE A 1 100 ? 2.367 -7.291 7.520 1.00 93.19 100 PHE A O 1
ATOM 767 N N . LEU A 1 101 ? 0.406 -6.501 8.293 1.00 93.06 101 LEU A N 1
ATOM 768 C CA . LEU A 1 101 ? 0.027 -5.802 7.056 1.00 93.06 101 LEU A CA 1
ATOM 769 C C . LEU A 1 101 ? 1.083 -4.764 6.645 1.00 93.06 101 LEU A C 1
ATOM 771 O O . LEU A 1 101 ? 1.488 -4.730 5.484 1.00 93.06 101 LEU A O 1
ATOM 775 N N . VAL A 1 102 ? 1.582 -3.970 7.596 1.00 93.12 102 VAL A N 1
ATOM 776 C CA . VAL A 1 102 ? 2.639 -2.975 7.356 1.00 93.12 102 VAL A CA 1
ATOM 777 C C . VAL A 1 102 ? 3.944 -3.644 6.930 1.00 93.12 102 VAL A C 1
ATOM 779 O O . VAL A 1 102 ? 4.567 -3.183 5.977 1.00 93.12 102 VAL A O 1
ATOM 782 N N . ARG A 1 103 ? 4.347 -4.760 7.559 1.00 94.12 103 ARG A N 1
ATOM 783 C CA . ARG A 1 103 ? 5.535 -5.525 7.129 1.00 94.12 103 ARG A CA 1
ATOM 784 C C . ARG A 1 103 ? 5.403 -6.013 5.687 1.00 94.12 103 ARG A C 1
ATOM 786 O O . ARG A 1 103 ? 6.345 -5.861 4.912 1.00 94.12 103 ARG A O 1
ATOM 793 N N . MET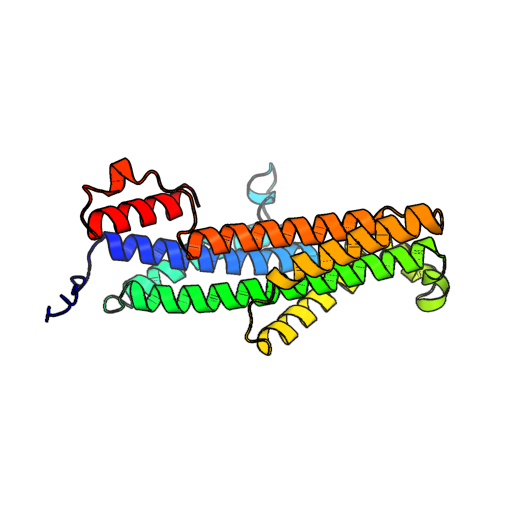 A 1 104 ? 4.248 -6.569 5.317 1.00 94.75 104 MET A N 1
ATOM 794 C CA . MET A 1 104 ? 3.985 -7.005 3.939 1.00 94.75 104 MET A CA 1
ATOM 795 C C . MET A 1 104 ? 4.046 -5.834 2.958 1.00 94.75 104 MET A C 1
ATOM 797 O O . MET A 1 104 ? 4.722 -5.928 1.935 1.00 94.75 104 MET A O 1
ATOM 801 N N . ALA A 1 105 ? 3.390 -4.720 3.287 1.00 94.62 105 ALA A N 1
ATOM 802 C CA . ALA A 1 105 ? 3.367 -3.527 2.449 1.00 94.62 105 ALA A CA 1
ATOM 803 C C . ALA A 1 105 ? 4.765 -2.911 2.277 1.00 94.62 105 ALA A C 1
ATOM 805 O O . ALA A 1 105 ? 5.132 -2.535 1.166 1.00 94.62 105 ALA A O 1
ATOM 806 N N . PHE A 1 106 ? 5.567 -2.857 3.344 1.00 95.75 106 PHE A N 1
ATOM 807 C CA . PHE A 1 106 ? 6.951 -2.384 3.293 1.00 95.75 106 PHE A CA 1
ATOM 808 C C . PHE A 1 106 ? 7.789 -3.209 2.312 1.00 95.75 106 PHE A C 1
ATOM 810 O O . PHE A 1 106 ? 8.394 -2.646 1.398 1.00 95.75 106 PHE A O 1
ATOM 817 N N . TRP A 1 107 ? 7.792 -4.539 2.458 1.00 96.19 107 TRP A N 1
ATOM 818 C CA . TRP A 1 107 ? 8.544 -5.409 1.554 1.00 96.19 107 TRP A CA 1
ATOM 819 C C . TRP A 1 107 ? 8.017 -5.341 0.119 1.00 96.19 107 TRP A C 1
ATOM 821 O O . TRP A 1 107 ? 8.813 -5.372 -0.816 1.00 96.19 107 TRP A O 1
ATOM 831 N N . ALA A 1 108 ? 6.702 -5.198 -0.068 1.00 95.81 108 ALA A N 1
ATOM 832 C CA . ALA A 1 108 ? 6.095 -5.078 -1.389 1.00 95.81 108 ALA A CA 1
ATOM 833 C C . ALA A 1 108 ? 6.568 -3.805 -2.092 1.00 95.81 108 ALA A C 1
ATOM 835 O O . ALA A 1 108 ? 7.075 -3.879 -3.206 1.00 95.81 108 ALA A O 1
ATOM 836 N N . VAL A 1 109 ? 6.484 -2.652 -1.425 1.00 96.25 109 VAL A N 1
ATOM 837 C CA . VAL A 1 109 ? 6.970 -1.370 -1.959 1.00 96.25 109 VAL A CA 1
ATOM 838 C C . VAL A 1 109 ? 8.468 -1.423 -2.252 1.00 96.25 109 VAL A C 1
ATOM 840 O O . VAL A 1 109 ? 8.911 -0.950 -3.299 1.00 96.25 109 VAL A O 1
ATOM 843 N N . LEU A 1 110 ? 9.260 -2.000 -1.346 1.00 96.19 110 LEU A N 1
ATOM 844 C CA . LEU A 1 110 ? 10.704 -2.089 -1.523 1.00 96.19 110 LEU A CA 1
ATOM 845 C C . LEU A 1 110 ? 11.055 -2.923 -2.760 1.00 96.19 110 LEU A C 1
ATOM 847 O O . LEU A 1 110 ? 11.756 -2.442 -3.649 1.00 96.19 110 LEU A O 1
ATOM 851 N N . LEU A 1 111 ? 10.539 -4.152 -2.837 1.00 97.25 111 LEU A N 1
ATOM 852 C CA . LEU A 1 111 ? 10.843 -5.074 -3.927 1.00 97.25 111 LEU A CA 1
ATOM 853 C C . LEU A 1 111 ? 10.277 -4.597 -5.262 1.00 97.25 111 LEU A C 1
ATOM 855 O O . LEU A 1 111 ? 10.991 -4.644 -6.258 1.00 97.25 111 LEU A O 1
ATOM 859 N N . VAL A 1 112 ? 9.034 -4.108 -5.291 1.00 97.00 112 VAL A N 1
ATOM 860 C CA . VAL A 1 112 ? 8.418 -3.569 -6.513 1.00 97.00 112 VAL A CA 1
ATOM 861 C C . VAL A 1 112 ? 9.175 -2.335 -6.994 1.00 97.00 112 VAL A C 1
ATOM 863 O O . VAL A 1 112 ? 9.453 -2.247 -8.183 1.00 97.00 112 VAL A O 1
ATOM 866 N N . GLY A 1 113 ? 9.583 -1.431 -6.097 1.00 96.88 113 GLY A N 1
ATOM 867 C CA . GLY A 1 113 ? 10.390 -0.265 -6.465 1.00 96.88 113 GLY A CA 1
ATOM 868 C C . GLY A 1 113 ? 11.729 -0.660 -7.097 1.00 96.88 113 GLY A C 1
ATOM 869 O O . GLY A 1 113 ? 12.068 -0.183 -8.177 1.00 96.88 113 GLY A O 1
ATOM 870 N N . ILE A 1 114 ? 12.463 -1.592 -6.475 1.00 96.81 114 ILE A N 1
ATOM 871 C CA . ILE A 1 114 ? 13.727 -2.105 -7.035 1.00 96.81 114 ILE A CA 1
ATOM 872 C C . ILE A 1 114 ? 13.483 -2.808 -8.374 1.00 96.81 114 ILE A C 1
ATOM 874 O O . ILE A 1 114 ? 14.212 -2.569 -9.334 1.00 96.81 114 ILE A O 1
ATOM 878 N N . GLY A 1 115 ? 12.464 -3.664 -8.453 1.00 95.94 115 GLY A N 1
ATOM 879 C CA . GLY A 1 115 ? 12.121 -4.397 -9.668 1.00 95.94 115 GLY A CA 1
ATOM 880 C C . GLY A 1 115 ? 11.768 -3.469 -10.828 1.00 95.94 115 GLY A C 1
ATOM 881 O O . GLY A 1 115 ? 12.281 -3.648 -11.932 1.00 95.94 115 GLY A O 1
ATOM 882 N N . ASP A 1 116 ? 10.952 -2.443 -10.577 1.00 95.12 116 ASP A N 1
ATOM 883 C CA . ASP A 1 116 ? 10.579 -1.453 -11.587 1.00 95.12 116 ASP A CA 1
ATOM 884 C C . ASP A 1 116 ? 11.789 -0.630 -12.047 1.00 95.12 116 ASP A C 1
ATOM 886 O O . ASP A 1 116 ? 11.993 -0.467 -13.253 1.00 95.12 116 ASP A O 1
ATOM 890 N N . MET A 1 117 ? 12.650 -0.207 -11.113 1.00 95.69 117 MET A N 1
ATOM 891 C CA . MET A 1 117 ? 13.910 0.471 -11.429 1.00 95.69 117 MET A CA 1
ATOM 892 C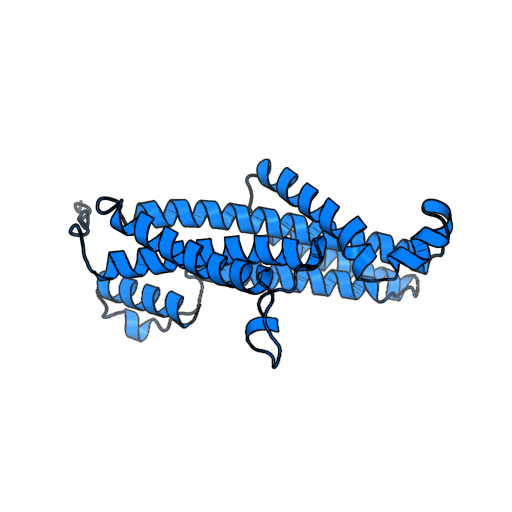 C . MET A 1 117 ? 14.800 -0.398 -12.324 1.00 95.69 117 MET A C 1
ATOM 894 O O . MET A 1 117 ? 15.295 0.091 -13.335 1.00 95.69 117 MET A O 1
ATOM 898 N N . VAL A 1 118 ? 14.990 -1.681 -11.997 1.00 95.19 118 VAL A N 1
ATOM 899 C CA . VAL A 1 118 ? 15.832 -2.601 -12.782 1.00 95.19 118 VAL A CA 1
ATOM 900 C C . VAL A 1 118 ? 15.266 -2.803 -14.185 1.00 95.19 118 VAL A C 1
ATOM 902 O O . VAL A 1 118 ? 16.000 -2.681 -15.165 1.00 95.19 118 VAL A O 1
ATOM 905 N N . VAL A 1 119 ? 13.963 -3.069 -14.311 1.00 94.50 119 VAL A N 1
ATOM 906 C CA . VAL A 1 119 ? 13.315 -3.243 -15.622 1.00 94.50 119 VAL A CA 1
ATOM 907 C C . VAL A 1 119 ? 13.408 -1.961 -16.452 1.00 94.50 119 VAL A C 1
ATOM 909 O O . VAL A 1 119 ? 13.648 -2.021 -17.659 1.00 94.50 119 VAL A O 1
ATOM 912 N N . SER A 1 120 ? 13.227 -0.800 -15.824 1.00 93.88 120 SER A N 1
ATOM 913 C CA . SER A 1 120 ? 13.305 0.499 -16.492 1.00 93.88 120 SER A CA 1
ATOM 914 C C . SER A 1 120 ? 14.741 0.851 -16.898 1.00 93.88 120 SER A C 1
ATOM 916 O O . SER A 1 120 ? 14.945 1.303 -18.021 1.00 93.88 120 SER A O 1
ATOM 918 N N . PHE A 1 121 ? 15.738 0.555 -16.062 1.00 94.62 121 PHE A N 1
ATOM 919 C CA . PHE A 1 121 ? 17.157 0.720 -16.386 1.00 94.62 121 PHE A CA 1
ATOM 920 C C . PHE A 1 121 ? 17.578 -0.162 -17.565 1.00 94.62 121 PHE A C 1
ATOM 922 O O . PHE A 1 121 ? 18.068 0.345 -18.571 1.00 94.62 121 PHE A O 1
ATOM 929 N N . LEU A 1 122 ? 17.306 -1.472 -17.499 1.00 94.56 122 LEU A N 1
ATOM 930 C CA . LEU A 1 122 ? 17.644 -2.408 -18.578 1.00 94.56 122 LEU A CA 1
ATOM 931 C C . LEU A 1 122 ? 16.995 -2.018 -19.908 1.00 94.56 122 LEU A C 1
ATOM 933 O O . LEU A 1 122 ? 17.564 -2.263 -20.970 1.00 94.56 122 LEU A O 1
ATOM 937 N N . ARG A 1 123 ? 15.799 -1.421 -19.860 1.00 92.00 123 ARG A N 1
ATOM 938 C CA . ARG A 1 123 ? 15.133 -0.892 -21.050 1.00 92.00 123 ARG A CA 1
ATOM 939 C C . ARG A 1 123 ? 15.873 0.310 -21.628 1.00 92.00 123 ARG A C 1
ATOM 941 O O . ARG A 1 123 ? 16.072 0.345 -22.835 1.00 92.00 123 ARG A O 1
ATOM 948 N N . VAL A 1 124 ? 16.224 1.289 -20.795 1.00 92.25 124 VAL 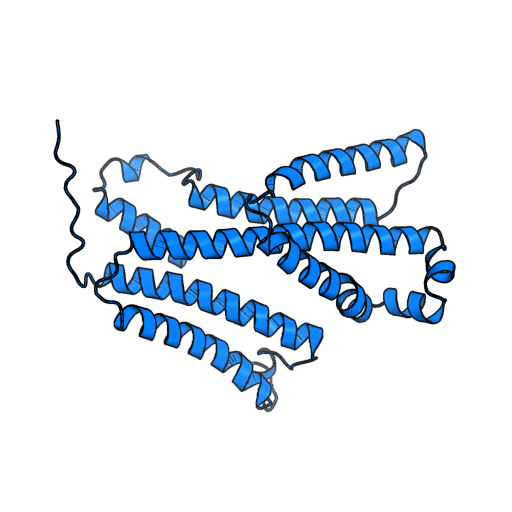A N 1
ATOM 949 C CA . VAL A 1 124 ? 16.894 2.524 -21.239 1.00 92.25 124 VAL A CA 1
ATOM 950 C C . VAL A 1 124 ? 18.254 2.217 -21.867 1.00 92.25 124 VAL A C 1
ATOM 952 O O . VAL A 1 124 ? 18.571 2.768 -22.914 1.00 92.25 124 VAL A O 1
ATOM 955 N N . GLU A 1 125 ? 19.008 1.282 -21.288 1.00 92.31 125 GLU A N 1
ATOM 956 C CA . GLU A 1 125 ? 20.324 0.869 -21.800 1.00 92.31 125 GLU A CA 1
ATOM 957 C C . GLU A 1 125 ? 20.248 -0.101 -22.999 1.00 92.31 125 GLU A C 1
ATOM 959 O O . GLU A 1 125 ? 21.271 -0.515 -23.541 1.00 92.31 125 GLU A O 1
ATOM 964 N N . GLY A 1 126 ? 19.043 -0.512 -23.415 1.00 90.56 126 GLY A N 1
ATOM 965 C CA . GLY A 1 126 ? 18.841 -1.457 -24.521 1.00 90.56 126 GLY A CA 1
ATOM 966 C C . GLY A 1 126 ? 19.250 -2.903 -24.210 1.00 90.56 126 GLY A C 1
ATOM 967 O O . GLY A 1 126 ? 19.312 -3.740 -25.106 1.00 90.56 126 GLY A O 1
ATOM 968 N N . TRP A 1 127 ? 19.525 -3.232 -22.946 1.00 93.56 127 TRP A N 1
ATOM 969 C CA . TRP A 1 127 ? 19.931 -4.580 -22.528 1.00 93.56 127 TRP A CA 1
ATOM 970 C C . TRP A 1 127 ? 18.747 -5.522 -22.313 1.00 93.56 127 TRP A C 1
ATOM 972 O O . TRP A 1 127 ? 18.918 -6.740 -22.312 1.00 93.56 127 TRP A O 1
ATOM 982 N N . LEU A 1 128 ? 17.538 -4.987 -22.140 1.00 89.81 128 LEU A N 1
ATOM 983 C CA . LEU A 1 128 ? 16.350 -5.792 -21.857 1.00 89.81 128 LEU A CA 1
ATOM 984 C C . LEU A 1 128 ? 16.047 -6.809 -22.973 1.00 89.81 128 LEU A C 1
ATOM 986 O O . LEU A 1 128 ? 15.714 -7.957 -22.675 1.00 89.81 128 LEU A O 1
ATOM 990 N N . ASP A 1 129 ? 16.251 -6.417 -24.234 1.00 89.75 129 ASP A N 1
ATOM 991 C CA . ASP A 1 129 ? 16.073 -7.291 -25.402 1.00 89.75 129 ASP A CA 1
ATOM 992 C C . ASP A 1 129 ? 17.039 -8.477 -25.400 1.00 89.75 129 ASP A C 1
ATOM 994 O O . ASP A 1 129 ? 16.662 -9.581 -25.788 1.00 89.75 129 ASP A O 1
ATOM 998 N N . VAL A 1 130 ? 18.260 -8.276 -24.900 1.00 91.19 130 VAL A N 1
ATOM 999 C CA . VAL A 1 130 ? 19.284 -9.325 -24.814 1.00 91.19 130 VAL A CA 1
ATOM 1000 C C . VAL A 1 130 ? 18.903 -10.379 -23.774 1.00 91.19 130 VAL A C 1
ATOM 1002 O O . VAL A 1 130 ? 19.109 -11.570 -23.999 1.00 91.19 130 VAL A O 1
ATOM 1005 N N . PHE A 1 131 ? 18.338 -9.959 -22.639 1.00 90.38 131 PHE A N 1
ATOM 1006 C CA . PHE A 1 131 ? 18.022 -10.867 -21.534 1.00 90.38 131 PHE A CA 1
ATOM 1007 C C . PHE A 1 131 ? 16.692 -11.604 -21.697 1.00 90.38 131 PHE A C 1
ATOM 1009 O O . PHE A 1 131 ? 16.585 -12.753 -21.272 1.00 90.38 131 PHE A O 1
ATOM 1016 N N . VAL A 1 132 ? 15.670 -10.954 -22.262 1.00 89.56 132 VAL A N 1
ATOM 1017 C CA . VAL A 1 132 ? 14.286 -11.474 -22.250 1.00 89.56 132 VAL A CA 1
ATOM 1018 C C . VAL A 1 132 ? 13.693 -11.643 -23.659 1.00 89.56 132 VAL A C 1
ATOM 1020 O O . VAL A 1 132 ? 12.619 -12.232 -23.817 1.00 89.56 132 VAL A O 1
ATOM 1023 N N . GLY A 1 133 ? 14.394 -11.171 -24.694 1.00 90.50 133 GLY A N 1
ATOM 1024 C CA . GLY A 1 133 ? 13.955 -11.202 -26.089 1.00 90.50 133 GLY A CA 1
ATOM 1025 C C . GLY A 1 133 ? 12.992 -10.066 -26.458 1.00 90.50 133 GLY A C 1
ATOM 1026 O O . GLY A 1 133 ? 12.213 -9.585 -25.633 1.00 90.50 133 GLY A O 1
ATOM 1027 N N . GLU A 1 134 ? 12.998 -9.671 -27.736 1.00 88.12 134 GLU A N 1
ATOM 1028 C CA . GLU A 1 134 ? 12.230 -8.520 -28.249 1.00 88.12 134 GLU A CA 1
ATOM 1029 C C . GLU A 1 134 ? 10.715 -8.616 -27.995 1.00 88.12 134 GLU A C 1
ATOM 1031 O O . GLU A 1 134 ? 10.047 -7.619 -27.700 1.00 88.12 134 GLU A O 1
ATOM 1036 N N . SER A 1 135 ? 10.143 -9.820 -28.108 1.00 88.25 135 SER A N 1
ATOM 1037 C CA . SER A 1 135 ? 8.707 -10.047 -27.896 1.00 88.25 135 SER A CA 1
ATOM 1038 C C . SER A 1 135 ? 8.295 -9.768 -26.448 1.00 88.25 135 SER A C 1
ATOM 1040 O O . SER A 1 135 ? 7.260 -9.136 -26.199 1.00 88.25 135 SER A O 1
ATOM 1042 N N . THR A 1 136 ? 9.122 -10.179 -25.487 1.00 88.12 136 THR A N 1
ATOM 1043 C CA . THR A 1 136 ? 8.872 -9.959 -24.062 1.00 88.12 136 THR A CA 1
ATOM 1044 C C . THR A 1 136 ? 9.163 -8.519 -23.665 1.00 88.12 136 THR A C 1
ATOM 1046 O O . THR A 1 136 ? 8.390 -7.946 -22.901 1.00 88.12 136 THR A O 1
ATOM 1049 N N . THR A 1 137 ? 10.189 -7.878 -24.233 1.00 88.88 137 THR A N 1
ATOM 1050 C CA . THR A 1 137 ? 10.461 -6.449 -24.007 1.00 88.88 137 THR A CA 1
ATOM 1051 C C . THR A 1 137 ? 9.268 -5.571 -24.381 1.00 88.88 137 THR A C 1
ATOM 1053 O O . THR A 1 137 ? 8.845 -4.730 -23.581 1.00 88.88 137 THR A O 1
ATOM 1056 N N . ARG A 1 138 ? 8.667 -5.803 -25.559 1.00 88.62 138 ARG A N 1
ATOM 1057 C CA . ARG A 1 138 ? 7.447 -5.097 -26.002 1.00 88.62 138 ARG A CA 1
ATOM 1058 C C . ARG A 1 138 ? 6.242 -5.370 -25.107 1.00 88.62 138 ARG A C 1
ATOM 1060 O O . ARG A 1 138 ? 5.335 -4.547 -25.018 1.00 88.62 138 ARG A O 1
ATOM 1067 N N . SER A 1 139 ? 6.206 -6.527 -24.458 1.00 90.88 139 SER A N 1
ATOM 1068 C CA . SER A 1 139 ? 5.139 -6.868 -23.518 1.00 90.88 139 SER A CA 1
ATOM 1069 C C . SER A 1 139 ? 5.368 -6.167 -22.179 1.00 90.88 139 SER A C 1
ATOM 1071 O O . SER A 1 139 ? 4.466 -5.507 -21.678 1.00 90.88 139 SER A O 1
ATOM 1073 N N . LEU A 1 140 ? 6.601 -6.170 -21.661 1.00 89.38 140 LEU A N 1
ATOM 1074 C CA . LEU A 1 140 ? 7.012 -5.483 -20.428 1.00 89.38 140 LEU A CA 1
ATOM 1075 C C . LEU A 1 140 ? 6.839 -3.959 -20.479 1.00 89.38 140 LEU A C 1
ATOM 1077 O O . LEU A 1 140 ? 6.883 -3.297 -19.435 1.00 89.38 140 LEU A O 1
ATOM 1081 N N . SER A 1 141 ? 6.692 -3.356 -21.664 1.00 83.50 141 SER A N 1
ATOM 1082 C CA . SER A 1 141 ? 6.332 -1.937 -21.795 1.00 83.50 141 SER A CA 1
ATOM 1083 C C . SER A 1 141 ? 4.866 -1.651 -21.503 1.00 83.50 141 SER A C 1
ATOM 1085 O O . SER A 1 141 ? 4.535 -0.501 -21.227 1.00 83.50 141 SER A O 1
ATOM 1087 N N . ARG A 1 142 ? 4.001 -2.669 -21.515 1.00 88.88 142 ARG A N 1
ATOM 1088 C CA . ARG A 1 142 ? 2.593 -2.538 -21.141 1.00 88.88 142 ARG A CA 1
ATOM 1089 C C . ARG A 1 142 ? 2.456 -2.629 -19.616 1.00 88.88 142 ARG A C 1
ATOM 1091 O O . ARG A 1 142 ? 2.952 -3.598 -19.034 1.00 88.88 142 ARG A O 1
ATOM 1098 N N . PRO A 1 143 ? 1.771 -1.669 -18.967 1.00 86.44 143 PRO A N 1
ATOM 1099 C CA . PRO A 1 143 ? 1.573 -1.685 -17.518 1.00 86.44 143 PRO A CA 1
ATOM 1100 C C . PRO A 1 143 ? 0.934 -2.979 -16.999 1.00 86.44 143 PRO A C 1
ATOM 1102 O O . PRO A 1 143 ? 1.362 -3.490 -15.971 1.00 86.44 143 PRO A O 1
ATOM 1105 N N . GLU A 1 144 ? -0.026 -3.544 -17.737 1.00 86.00 144 GLU A N 1
ATOM 1106 C CA . GLU A 1 144 ? -0.719 -4.793 -17.384 1.00 86.00 144 GLU A CA 1
ATOM 1107 C C . GLU A 1 144 ? 0.250 -5.979 -17.272 1.00 86.00 144 GLU A C 1
ATOM 1109 O O . GLU A 1 144 ? 0.304 -6.662 -16.250 1.00 86.00 144 GLU A O 1
ATOM 1114 N N . PHE A 1 145 ? 1.093 -6.179 -18.290 1.00 89.69 145 PHE A N 1
ATOM 1115 C CA . PHE A 1 145 ? 2.058 -7.277 -18.311 1.00 89.69 145 PHE A CA 1
ATOM 1116 C C . PHE A 1 145 ? 3.150 -7.087 -17.250 1.00 89.69 145 PHE A C 1
ATOM 1118 O O . PHE A 1 145 ? 3.507 -8.033 -16.550 1.00 89.69 145 PHE A O 1
ATOM 1125 N N . ARG A 1 146 ? 3.661 -5.859 -17.078 1.00 90.69 146 ARG A N 1
ATOM 1126 C CA . ARG A 1 146 ? 4.618 -5.549 -16.001 1.00 90.69 146 ARG A CA 1
ATOM 1127 C C . ARG A 1 146 ? 3.998 -5.817 -14.623 1.00 90.69 146 ARG A C 1
ATOM 1129 O O . ARG A 1 146 ? 4.638 -6.430 -13.774 1.00 90.69 146 ARG A O 1
ATOM 1136 N N . GLY A 1 147 ? 2.742 -5.426 -14.418 1.00 87.75 147 GLY A N 1
ATOM 1137 C CA . GLY A 1 147 ? 2.002 -5.689 -13.187 1.00 87.75 147 GLY A CA 1
ATOM 1138 C C . GLY A 1 147 ? 1.901 -7.183 -12.881 1.00 87.75 147 GLY A C 1
ATOM 1139 O O . GLY A 1 147 ? 2.306 -7.621 -11.804 1.00 87.75 147 GLY A O 1
ATOM 1140 N N . MET A 1 148 ? 1.431 -7.974 -13.844 1.00 87.69 148 MET A N 1
ATOM 1141 C CA . MET A 1 148 ? 1.195 -9.405 -13.647 1.00 87.69 148 MET A CA 1
ATOM 1142 C C . MET A 1 148 ? 2.484 -10.227 -13.515 1.00 87.69 148 MET A C 1
ATOM 1144 O O . MET A 1 148 ? 2.553 -11.112 -12.667 1.00 87.69 148 MET A O 1
ATOM 1148 N N . TYR A 1 149 ? 3.508 -9.942 -14.322 1.00 90.06 149 TYR A N 1
ATOM 1149 C CA . TYR A 1 149 ? 4.711 -10.783 -14.400 1.00 90.06 149 TYR A CA 1
ATOM 1150 C C . TYR A 1 149 ? 5.902 -10.265 -13.595 1.00 90.06 149 TYR A C 1
ATOM 1152 O O . TYR A 1 149 ? 6.823 -11.032 -13.326 1.00 90.06 149 TYR A O 1
ATOM 1160 N N . VAL A 1 150 ? 5.901 -8.993 -13.191 1.00 92.75 150 VAL A N 1
ATOM 1161 C CA . VAL A 1 150 ? 6.964 -8.418 -12.353 1.00 92.75 150 VAL A CA 1
ATOM 1162 C C . VAL A 1 150 ? 6.417 -8.095 -10.969 1.00 92.75 150 VAL A C 1
ATOM 1164 O O . VAL A 1 150 ? 6.914 -8.620 -9.977 1.00 92.75 150 VAL A O 1
ATOM 1167 N N . HIS A 1 151 ? 5.366 -7.278 -10.871 1.00 93.06 151 HIS A N 1
ATOM 1168 C CA . HIS A 1 151 ? 4.933 -6.767 -9.567 1.00 93.06 151 HIS A CA 1
ATOM 1169 C C . HIS A 1 151 ? 4.266 -7.843 -8.704 1.00 93.06 151 HIS A C 1
ATOM 1171 O O . HIS A 1 151 ? 4.600 -7.957 -7.528 1.00 93.06 151 HIS A O 1
ATOM 1177 N N . ILE A 1 152 ? 3.363 -8.660 -9.257 1.00 91.31 152 ILE A N 1
ATOM 1178 C CA . ILE A 1 152 ? 2.653 -9.701 -8.490 1.00 91.31 152 ILE A CA 1
ATOM 1179 C C . ILE A 1 152 ? 3.619 -10.740 -7.889 1.00 91.31 152 ILE A C 1
ATOM 1181 O O . ILE A 1 152 ? 3.538 -10.965 -6.680 1.00 91.31 152 ILE A O 1
ATOM 1185 N N . PRO A 1 153 ? 4.582 -11.321 -8.636 1.00 93.81 153 PRO A N 1
ATOM 1186 C CA . PRO A 1 153 ? 5.579 -12.219 -8.050 1.00 93.81 153 PRO A CA 1
ATOM 1187 C C . PRO A 1 153 ? 6.410 -11.562 -6.943 1.00 93.81 153 PRO A C 1
ATOM 1189 O O . PRO A 1 153 ? 6.647 -12.182 -5.906 1.00 93.81 153 PRO A O 1
ATOM 1192 N N . LEU A 1 154 ? 6.808 -10.296 -7.120 1.00 96.44 154 LEU A N 1
ATOM 1193 C CA . LEU A 1 154 ? 7.546 -9.545 -6.100 1.00 96.44 154 LEU A CA 1
ATOM 1194 C C . LEU A 1 154 ? 6.694 -9.273 -4.855 1.00 96.44 154 LEU A C 1
ATOM 1196 O O . LEU A 1 154 ? 7.204 -9.355 -3.741 1.00 96.44 154 LEU A O 1
ATOM 1200 N N . MET A 1 155 ? 5.395 -9.010 -5.015 1.00 94.44 155 MET A N 1
ATOM 1201 C CA . MET A 1 155 ? 4.460 -8.875 -3.896 1.00 94.44 155 MET A CA 1
ATOM 1202 C C . MET A 1 155 ? 4.253 -10.206 -3.162 1.00 94.44 155 MET A C 1
ATOM 1204 O O . MET A 1 155 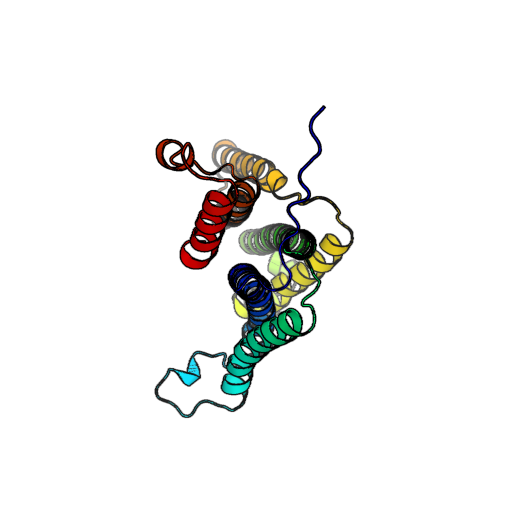? 4.226 -10.223 -1.935 1.00 94.44 155 MET A O 1
ATOM 1208 N N . ILE A 1 156 ? 4.175 -11.335 -3.872 1.00 94.50 156 ILE A N 1
ATOM 1209 C CA . ILE A 1 156 ? 4.120 -12.663 -3.239 1.00 94.50 156 ILE A CA 1
ATOM 1210 C C . ILE A 1 156 ? 5.404 -12.915 -2.441 1.00 94.50 156 ILE A C 1
ATOM 1212 O O . ILE A 1 156 ? 5.341 -13.302 -1.273 1.00 94.50 156 ILE A O 1
ATOM 1216 N N . LEU A 1 157 ? 6.568 -12.633 -3.031 1.00 96.25 157 LEU A N 1
ATOM 1217 C CA . LEU A 1 157 ? 7.853 -12.728 -2.340 1.00 96.25 157 LEU A CA 1
ATOM 1218 C C . LEU A 1 157 ? 7.898 -11.819 -1.102 1.00 96.25 157 LEU A C 1
ATOM 1220 O O . LEU A 1 157 ? 8.380 -12.239 -0.052 1.00 96.25 157 LEU A O 1
ATOM 1224 N N . ALA A 1 158 ? 7.341 -10.610 -1.186 1.00 95.88 158 ALA A N 1
ATOM 1225 C CA . ALA A 1 158 ? 7.238 -9.699 -0.052 1.00 95.88 158 ALA A CA 1
ATOM 1226 C C . ALA A 1 158 ? 6.415 -10.281 1.102 1.00 95.88 158 ALA A C 1
ATOM 1228 O O . ALA A 1 158 ? 6.838 -10.183 2.253 1.00 95.88 158 ALA A O 1
ATOM 1229 N N . VAL A 1 159 ? 5.282 -10.930 0.815 1.00 94.75 159 VAL A N 1
ATOM 1230 C CA . VAL A 1 159 ? 4.463 -11.617 1.831 1.00 94.75 159 VAL A CA 1
ATOM 1231 C C . VAL A 1 159 ? 5.252 -12.747 2.499 1.00 94.75 159 VAL A C 1
ATOM 1233 O O . VAL A 1 159 ? 5.220 -12.893 3.725 1.00 94.75 159 VAL A O 1
ATOM 1236 N N . VAL A 1 160 ? 6.011 -13.516 1.712 1.00 96.00 160 VAL A N 1
ATOM 1237 C CA . VAL A 1 160 ? 6.872 -14.587 2.232 1.00 96.00 160 VAL A CA 1
ATOM 1238 C C . VAL A 1 160 ? 7.930 -14.011 3.172 1.00 96.00 160 VAL A C 1
ATOM 1240 O O . VAL A 1 160 ? 8.019 -14.443 4.318 1.00 96.00 160 VAL A O 1
ATOM 1243 N N . ILE A 1 161 ? 8.683 -12.992 2.748 1.00 95.19 161 ILE A N 1
ATOM 1244 C CA . ILE A 1 161 ? 9.719 -12.362 3.586 1.00 95.19 161 ILE A CA 1
ATOM 1245 C C . ILE A 1 161 ? 9.102 -11.743 4.847 1.00 95.19 161 ILE A C 1
ATOM 1247 O O . ILE A 1 161 ? 9.622 -11.929 5.950 1.00 95.19 161 ILE A O 1
ATOM 1251 N N . ALA A 1 162 ? 7.964 -11.059 4.711 1.00 94.12 162 ALA A N 1
ATOM 1252 C CA . ALA A 1 162 ? 7.257 -10.434 5.824 1.00 94.12 162 ALA A CA 1
ATOM 1253 C C . ALA A 1 162 ? 6.836 -11.443 6.903 1.00 94.12 162 ALA A C 1
ATOM 1255 O O . ALA A 1 162 ? 6.824 -11.094 8.083 1.00 94.12 162 ALA A O 1
ATOM 1256 N N . SER A 1 163 ? 6.552 -12.689 6.510 1.00 92.81 163 SER A N 1
ATOM 1257 C CA . SER A 1 163 ? 6.204 -13.789 7.421 1.00 92.81 163 SER A CA 1
ATOM 1258 C C . SER A 1 163 ? 7.381 -14.246 8.290 1.00 92.81 163 SER A C 1
ATOM 1260 O O . SER A 1 163 ? 7.170 -14.753 9.390 1.00 92.81 163 SER A O 1
ATOM 1262 N N . PHE A 1 164 ? 8.620 -14.031 7.837 1.00 93.31 164 PHE A N 1
ATOM 1263 C CA . PHE A 1 164 ? 9.836 -14.342 8.599 1.00 93.31 164 PHE A CA 1
ATOM 1264 C C . PHE A 1 164 ? 10.433 -13.120 9.310 1.00 93.31 164 PHE A C 1
ATOM 1266 O O . PHE A 1 164 ? 11.155 -13.265 10.299 1.00 93.31 164 PHE A O 1
ATOM 1273 N N . SER A 1 165 ? 10.136 -11.908 8.839 1.00 88.44 165 SER A N 1
ATOM 1274 C CA . SER A 1 165 ? 10.616 -10.669 9.455 1.00 88.44 165 SER A CA 1
ATOM 1275 C C . SER A 1 165 ? 9.819 -10.302 10.712 1.00 88.44 165 SER A C 1
ATOM 1277 O O . SER A 1 165 ? 8.590 -10.353 10.723 1.00 88.44 165 SER A O 1
ATOM 1279 N N . ARG A 1 166 ? 10.512 -9.886 11.780 1.00 83.12 166 ARG A N 1
ATOM 1280 C CA . ARG A 1 166 ? 9.867 -9.467 13.040 1.00 83.12 166 ARG A CA 1
ATOM 1281 C C . ARG A 1 166 ? 9.762 -7.951 13.209 1.00 83.12 166 ARG A C 1
ATOM 1283 O O . ARG A 1 166 ? 8.888 -7.489 13.936 1.00 83.12 166 ARG A O 1
ATOM 1290 N N . SER A 1 167 ? 10.617 -7.176 12.544 1.00 85.69 167 SER A N 1
ATOM 1291 C CA . SER A 1 167 ? 10.624 -5.711 12.626 1.00 85.69 167 SER A CA 1
ATOM 1292 C C . SER A 1 167 ? 9.712 -5.074 11.574 1.00 85.69 167 SER A C 1
ATOM 1294 O O . SER A 1 167 ? 9.487 -5.650 10.513 1.00 85.69 167 SER A O 1
ATOM 1296 N N . LEU A 1 168 ? 9.195 -3.872 11.860 1.00 81.12 168 LEU A N 1
ATOM 1297 C CA . LEU A 1 168 ? 8.402 -3.090 10.900 1.00 81.12 168 LEU A CA 1
ATOM 1298 C C . LEU A 1 168 ? 9.253 -2.557 9.738 1.00 81.12 168 LEU A C 1
ATOM 1300 O O . LEU A 1 168 ? 8.763 -2.454 8.622 1.00 81.12 168 LEU A O 1
ATOM 1304 N N . GLY A 1 169 ? 10.519 -2.215 9.996 1.00 84.56 169 GLY A N 1
ATOM 1305 C CA . GLY A 1 169 ? 11.529 -1.892 8.983 1.00 84.56 169 GLY A CA 1
ATOM 1306 C C . GLY A 1 169 ? 11.297 -0.633 8.134 1.00 84.56 169 GLY A C 1
ATOM 1307 O O . GLY A 1 169 ? 12.249 -0.158 7.527 1.00 84.56 169 GLY A O 1
ATOM 1308 N N . PHE A 1 170 ? 10.097 -0.043 8.113 1.00 88.06 170 PHE A N 1
ATOM 1309 C CA . PHE A 1 170 ? 9.760 1.044 7.185 1.00 88.06 170 PHE A CA 1
ATOM 1310 C C . PHE A 1 170 ? 10.626 2.300 7.336 1.00 88.06 170 PHE A C 1
ATOM 1312 O O . PHE A 1 170 ? 10.826 3.017 6.361 1.00 88.06 170 PHE A O 1
ATOM 1319 N N . PHE A 1 171 ? 11.196 2.555 8.517 1.00 90.19 171 PHE A N 1
ATOM 1320 C CA . PHE A 1 171 ? 12.134 3.661 8.723 1.00 90.19 171 PHE A CA 1
ATOM 1321 C C . PHE A 1 171 ? 13.394 3.533 7.852 1.00 90.19 171 PHE A C 1
ATOM 1323 O O . PHE A 1 171 ? 13.977 4.552 7.489 1.00 90.19 171 PHE A O 1
ATOM 1330 N N . TRP A 1 172 ? 13.779 2.319 7.437 1.00 93.44 172 TRP A N 1
ATOM 1331 C CA . TRP A 1 172 ? 14.870 2.113 6.481 1.00 93.44 172 TRP A CA 1
ATOM 1332 C C . TRP A 1 172 ? 14.578 2.736 5.112 1.00 93.44 172 TRP A C 1
ATOM 1334 O O . TRP A 1 172 ? 15.528 3.099 4.422 1.00 93.44 172 TRP A O 1
ATOM 1344 N N . LEU A 1 173 ? 13.305 2.945 4.738 1.00 94.31 173 LEU A N 1
ATOM 1345 C CA . LEU A 1 173 ? 12.963 3.682 3.515 1.00 94.31 173 LEU A CA 1
ATOM 1346 C C . LEU A 1 173 ? 13.555 5.092 3.528 1.00 94.31 173 LEU A C 1
ATOM 1348 O O . LEU A 1 173 ? 14.017 5.542 2.490 1.00 94.31 173 LEU A O 1
ATOM 1352 N N . SER A 1 174 ? 13.610 5.768 4.683 1.00 95.44 174 SER A N 1
ATOM 1353 C CA . SER A 1 174 ? 14.211 7.108 4.777 1.00 95.44 174 SER A CA 1
ATOM 1354 C C . SER A 1 174 ? 15.684 7.108 4.362 1.00 95.44 174 SER A C 1
ATOM 1356 O O . SER A 1 174 ? 16.099 7.931 3.551 1.00 95.44 174 SER A O 1
ATOM 1358 N N . LEU A 1 175 ? 16.458 6.133 4.849 1.00 96.50 175 LEU A N 1
ATOM 1359 C CA . LEU A 1 175 ? 17.863 5.983 4.489 1.00 96.50 175 LEU A CA 1
ATOM 1360 C C . LEU A 1 175 ? 18.018 5.637 3.005 1.00 96.50 175 LEU A C 1
ATOM 1362 O O . LEU A 1 175 ? 18.863 6.213 2.327 1.00 96.50 175 LEU A O 1
ATOM 1366 N N . LEU A 1 176 ? 17.190 4.723 2.493 1.00 96.25 176 LEU A N 1
ATOM 1367 C CA . LEU A 1 176 ? 17.211 4.327 1.085 1.00 96.25 176 LEU A CA 1
ATOM 1368 C C . LEU A 1 176 ? 16.856 5.488 0.149 1.00 96.25 176 LEU A C 1
ATOM 1370 O O . LEU A 1 176 ? 17.491 5.634 -0.891 1.00 96.25 176 LEU A O 1
ATOM 1374 N N . ILE A 1 177 ? 15.900 6.338 0.532 1.00 97.38 177 ILE A N 1
ATOM 1375 C CA . ILE A 1 177 ? 15.544 7.562 -0.194 1.00 97.38 177 ILE A CA 1
ATOM 1376 C C . ILE A 1 177 ? 16.737 8.515 -0.244 1.00 97.38 177 ILE A C 1
ATOM 1378 O O . ILE A 1 177 ? 17.108 8.949 -1.328 1.00 97.38 177 ILE A O 1
ATOM 1382 N N . VAL A 1 178 ? 17.388 8.783 0.894 1.00 97.94 178 VAL A N 1
ATOM 1383 C CA . VAL A 1 178 ? 18.570 9.662 0.940 1.00 97.94 178 VAL A CA 1
ATOM 1384 C C . VAL A 1 178 ? 19.701 9.116 0.067 1.00 97.94 178 VAL A C 1
ATOM 1386 O O . VAL A 1 178 ? 20.328 9.871 -0.672 1.00 97.94 178 VAL A O 1
ATOM 1389 N N . ILE A 1 179 ? 19.949 7.803 0.105 1.00 97.62 179 ILE A N 1
ATOM 1390 C CA . ILE A 1 179 ? 20.949 7.157 -0.758 1.00 97.62 179 ILE A CA 1
ATOM 1391 C C . ILE A 1 179 ? 20.569 7.298 -2.237 1.00 97.62 179 ILE A C 1
ATOM 1393 O O . ILE A 1 179 ? 21.432 7.612 -3.056 1.00 97.62 179 ILE A O 1
ATOM 1397 N N . ALA A 1 180 ? 19.300 7.087 -2.589 1.00 96.62 180 ALA A N 1
ATOM 1398 C CA . ALA A 1 180 ? 18.819 7.209 -3.961 1.00 96.62 180 ALA A CA 1
ATOM 1399 C C . ALA A 1 180 ? 18.921 8.654 -4.477 1.00 96.62 180 ALA A C 1
ATOM 1401 O O . ALA A 1 180 ? 19.423 8.871 -5.578 1.00 96.62 180 ALA A O 1
ATOM 1402 N N . GLU A 1 181 ? 18.532 9.650 -3.680 1.00 97.06 181 GLU A N 1
ATOM 1403 C CA . GLU A 1 181 ? 18.684 11.069 -4.024 1.00 97.06 181 GLU A CA 1
ATOM 1404 C C . GLU A 1 181 ? 20.151 11.462 -4.183 1.00 97.06 181 GLU A C 1
ATOM 1406 O O . GLU A 1 181 ? 20.514 12.140 -5.145 1.00 97.06 181 GLU A O 1
ATOM 1411 N N . LEU A 1 182 ? 21.019 10.981 -3.290 1.00 97.44 182 LEU A N 1
ATOM 1412 C CA . LEU A 1 182 ? 22.453 11.201 -3.404 1.00 97.44 182 LEU A CA 1
ATOM 1413 C C . LEU A 1 182 ? 22.991 10.585 -4.702 1.00 97.44 182 LEU A C 1
ATOM 1415 O O . LEU A 1 182 ? 23.704 11.255 -5.445 1.00 97.44 182 LEU A O 1
ATOM 1419 N N . ALA A 1 183 ? 22.601 9.351 -5.026 1.00 96.06 183 ALA A N 1
ATOM 1420 C CA . ALA A 1 183 ? 22.978 8.698 -6.277 1.00 96.06 183 ALA A CA 1
ATOM 1421 C C . ALA A 1 183 ? 22.496 9.481 -7.512 1.00 96.06 183 ALA A C 1
ATOM 1423 O O . ALA A 1 183 ? 23.256 9.625 -8.471 1.00 96.06 183 ALA A O 1
ATOM 1424 N N . ILE A 1 184 ? 21.283 10.045 -7.483 1.00 96.25 184 ILE A N 1
ATOM 1425 C CA . ILE A 1 184 ? 20.764 10.924 -8.545 1.00 96.25 184 ILE A CA 1
ATOM 1426 C C . ILE A 1 184 ? 21.645 12.168 -8.694 1.00 96.25 184 ILE A C 1
ATOM 1428 O O . ILE A 1 184 ? 22.042 12.511 -9.802 1.00 96.25 184 ILE A O 1
ATOM 1432 N N . VAL A 1 185 ? 22.004 12.830 -7.594 1.00 97.12 185 VAL A N 1
ATOM 1433 C CA . VAL A 1 185 ? 22.885 14.009 -7.615 1.00 97.12 185 VAL A CA 1
ATOM 1434 C C . VAL A 1 185 ? 24.257 13.646 -8.195 1.00 97.12 185 VAL A C 1
ATOM 1436 O O . VAL A 1 185 ? 24.745 14.326 -9.097 1.00 97.12 185 VAL A O 1
ATOM 1439 N N . PHE A 1 186 ? 24.868 12.548 -7.748 1.00 97.00 186 PHE A N 1
ATOM 1440 C CA . PHE A 1 186 ? 26.166 12.094 -8.255 1.00 97.00 186 PHE A CA 1
ATOM 1441 C C . PHE A 1 186 ? 26.136 11.772 -9.754 1.00 97.00 186 PHE A C 1
ATOM 1443 O O . PHE A 1 186 ? 26.968 12.272 -10.511 1.00 97.00 186 PHE A O 1
ATOM 1450 N N . THR A 1 187 ? 25.174 10.961 -10.195 1.00 96.25 187 THR A N 1
ATOM 1451 C CA . THR A 1 187 ? 25.014 10.585 -11.613 1.00 96.25 187 THR A CA 1
ATOM 1452 C C . THR A 1 187 ? 24.743 11.798 -12.495 1.00 96.25 187 THR A C 1
ATOM 1454 O O . THR A 1 187 ? 25.374 11.946 -13.543 1.00 96.25 187 THR A O 1
ATOM 1457 N N . ARG A 1 188 ? 23.914 12.730 -12.023 1.00 96.19 188 ARG A N 1
ATOM 1458 C CA . ARG A 1 188 ? 23.591 13.960 -12.742 1.00 96.19 188 ARG A CA 1
ATOM 1459 C C . ARG A 1 188 ? 24.785 14.896 -12.888 1.00 96.19 188 ARG A C 1
ATOM 1461 O O . ARG A 1 188 ? 25.051 15.362 -13.988 1.00 96.19 188 ARG A O 1
ATOM 1468 N N . PHE A 1 189 ? 25.494 15.201 -11.802 1.00 96.25 189 PHE A N 1
ATOM 1469 C CA . PHE A 1 189 ? 26.528 16.243 -11.831 1.00 96.25 189 PHE A CA 1
ATOM 1470 C C . PHE A 1 189 ? 27.910 15.737 -12.249 1.00 96.25 189 PHE A C 1
ATOM 1472 O O . PHE A 1 189 ? 28.668 16.503 -12.836 1.00 96.25 189 PHE A O 1
ATOM 1479 N N . ILE A 1 190 ? 28.250 14.473 -11.976 1.00 96.62 190 ILE A N 1
ATOM 1480 C CA . ILE A 1 190 ? 29.555 13.908 -12.363 1.00 96.62 190 ILE A CA 1
ATOM 1481 C C . ILE A 1 190 ? 29.480 13.256 -13.740 1.00 96.62 190 ILE A C 1
ATOM 1483 O O . ILE A 1 190 ? 30.360 13.464 -14.571 1.00 96.62 190 ILE A O 1
ATOM 1487 N N . PHE A 1 191 ? 28.430 12.473 -13.987 1.00 95.06 191 PHE A N 1
ATOM 1488 C CA . PHE A 1 191 ? 28.318 11.651 -15.192 1.00 95.06 191 PHE A CA 1
ATOM 1489 C C . PHE A 1 191 ? 27.359 12.230 -16.238 1.00 95.06 191 PHE A C 1
ATOM 1491 O O . PHE A 1 191 ? 27.255 11.670 -17.324 1.00 95.06 191 PHE A O 1
ATOM 1498 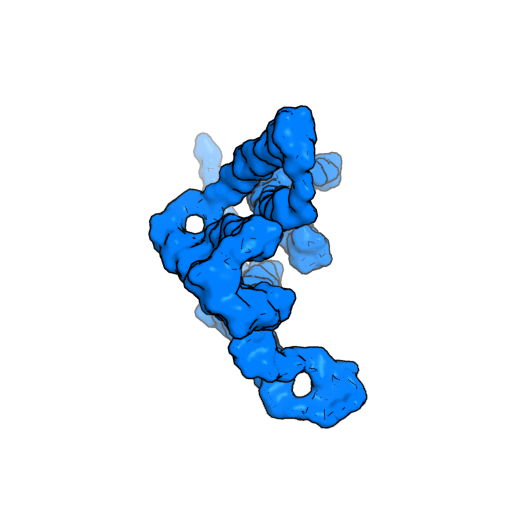N N . SER A 1 192 ? 26.675 13.346 -15.942 1.00 94.88 192 SER A N 1
ATOM 1499 C CA . SER A 1 192 ? 25.632 13.920 -16.812 1.00 94.88 192 SER A CA 1
ATOM 1500 C C . SER A 1 192 ? 24.554 12.899 -17.210 1.00 94.88 192 SER A C 1
ATOM 1502 O O . SER A 1 192 ? 23.978 12.984 -18.292 1.00 94.88 192 SER A O 1
ATOM 1504 N N . TYR A 1 193 ? 24.292 11.922 -16.334 1.00 93.94 193 TYR A N 1
ATOM 1505 C CA . TYR A 1 193 ? 23.305 10.866 -16.533 1.00 93.94 193 TYR A CA 1
ATOM 1506 C C . TYR A 1 193 ? 22.095 11.115 -15.636 1.00 93.94 193 TYR A C 1
ATOM 1508 O O . TYR A 1 193 ? 22.220 11.178 -14.415 1.00 93.94 193 TYR A O 1
ATOM 1516 N N . GLU A 1 194 ? 20.918 11.249 -16.240 1.00 93.56 194 GLU A N 1
ATOM 1517 C CA . GLU A 1 194 ? 19.654 11.482 -15.541 1.00 93.56 194 GLU A CA 1
ATOM 1518 C C . GLU A 1 194 ? 18.539 10.716 -16.257 1.00 93.56 194 GLU A C 1
ATOM 1520 O O . GLU A 1 194 ? 18.403 10.814 -17.475 1.00 93.56 194 GLU A O 1
ATOM 1525 N N . GLN A 1 195 ? 17.742 9.950 -15.506 1.00 95.12 195 GLN A N 1
ATOM 1526 C CA . GLN A 1 195 ? 16.640 9.153 -16.048 1.00 95.12 195 GLN A CA 1
ATOM 1527 C C . GLN A 1 195 ? 15.370 9.315 -15.213 1.00 95.12 195 GLN A C 1
ATOM 1529 O O . GLN A 1 195 ? 15.426 9.409 -13.985 1.00 95.12 195 GLN A O 1
ATOM 1534 N N . ALA A 1 196 ? 14.209 9.280 -15.873 1.00 94.06 196 ALA A N 1
ATOM 1535 C CA . ALA A 1 196 ? 12.911 9.480 -15.222 1.00 94.06 196 ALA A CA 1
ATOM 1536 C C . ALA A 1 196 ? 12.637 8.457 -14.101 1.00 94.06 196 ALA A C 1
ATOM 1538 O O . ALA A 1 196 ? 12.194 8.836 -13.015 1.00 94.06 196 ALA A O 1
ATOM 1539 N N . PHE A 1 197 ? 12.997 7.185 -14.323 1.00 94.25 197 PHE A N 1
ATOM 1540 C CA . PHE A 1 197 ? 12.746 6.103 -13.365 1.00 94.25 197 PHE A CA 1
ATOM 1541 C C . PHE A 1 197 ? 13.455 6.308 -12.016 1.00 94.25 197 PHE A C 1
ATOM 1543 O O . PHE A 1 197 ? 12.994 5.798 -10.998 1.00 94.25 197 PHE A O 1
ATOM 1550 N N . MET A 1 198 ? 14.567 7.056 -11.983 1.00 95.75 198 MET A N 1
ATOM 1551 C CA . MET A 1 198 ? 15.290 7.326 -10.737 1.00 95.75 198 MET A CA 1
ATOM 1552 C C . MET A 1 198 ? 14.448 8.212 -9.813 1.00 95.75 198 MET A C 1
ATOM 1554 O O . MET A 1 198 ? 14.332 7.943 -8.619 1.00 95.75 198 MET A O 1
ATOM 1558 N N . GLY A 1 199 ? 13.808 9.240 -10.378 1.00 95.81 199 GLY A N 1
ATOM 1559 C CA . GLY A 1 199 ? 12.880 10.098 -9.645 1.00 95.81 199 GLY A CA 1
ATOM 1560 C C . GLY A 1 199 ? 11.589 9.373 -9.265 1.00 95.81 199 GLY A C 1
ATOM 1561 O O . GLY A 1 199 ? 11.057 9.599 -8.179 1.00 95.81 199 GLY A O 1
ATOM 1562 N N . ASP A 1 200 ? 11.100 8.476 -10.122 1.00 95.69 200 ASP A N 1
ATOM 1563 C CA . ASP A 1 200 ? 9.891 7.695 -9.842 1.00 95.69 200 ASP A CA 1
ATOM 1564 C C . ASP A 1 200 ? 10.095 6.720 -8.677 1.00 95.69 200 ASP A C 1
ATOM 1566 O O . ASP A 1 200 ? 9.221 6.622 -7.814 1.00 95.69 200 ASP A O 1
ATOM 1570 N N . LEU A 1 201 ? 11.273 6.093 -8.572 1.00 96.69 201 LEU A N 1
ATOM 1571 C CA . LEU A 1 201 ? 11.644 5.263 -7.422 1.00 96.69 201 LEU A CA 1
ATOM 1572 C C . LEU A 1 201 ? 11.593 6.051 -6.107 1.00 96.69 201 LEU A C 1
ATOM 1574 O O . LEU A 1 201 ? 10.978 5.605 -5.136 1.00 96.69 201 LEU A O 1
ATOM 1578 N N . VAL A 1 202 ? 12.213 7.237 -6.082 1.00 97.31 202 VAL A N 1
ATOM 1579 C CA . VAL A 1 202 ? 12.244 8.100 -4.892 1.00 97.31 202 VAL A CA 1
ATOM 1580 C C . VAL A 1 202 ? 10.833 8.515 -4.489 1.00 97.31 202 VAL A C 1
ATOM 1582 O O . VAL A 1 202 ? 10.463 8.370 -3.325 1.00 97.31 202 VAL A O 1
ATOM 1585 N N . ARG A 1 203 ? 10.010 8.972 -5.444 1.00 96.69 203 ARG A N 1
ATOM 1586 C CA . ARG A 1 203 ? 8.611 9.351 -5.179 1.00 96.69 203 ARG A CA 1
ATOM 1587 C C . ARG A 1 203 ? 7.798 8.178 -4.644 1.00 96.69 203 ARG A C 1
ATOM 1589 O O . ARG A 1 203 ? 7.012 8.360 -3.715 1.00 96.69 203 ARG A O 1
ATOM 1596 N N . PHE A 1 204 ? 7.998 6.987 -5.201 1.00 96.00 204 PHE A N 1
ATOM 1597 C CA . PHE A 1 204 ? 7.293 5.782 -4.781 1.00 96.00 204 PHE A CA 1
ATOM 1598 C C . PHE A 1 204 ? 7.636 5.393 -3.337 1.00 96.00 204 PHE A C 1
ATOM 1600 O O . PHE A 1 204 ? 6.738 5.201 -2.514 1.00 96.00 204 PHE A O 1
ATOM 1607 N N . TRP A 1 205 ? 8.925 5.356 -2.990 1.00 97.31 205 TRP A N 1
ATOM 1608 C CA . TRP A 1 205 ? 9.364 5.078 -1.620 1.00 97.31 205 TRP A CA 1
ATOM 1609 C C . TRP A 1 205 ? 8.978 6.175 -0.634 1.00 97.31 205 TRP A C 1
ATOM 1611 O O . TRP A 1 205 ? 8.575 5.865 0.487 1.00 97.31 205 TRP A O 1
ATOM 1621 N N . TYR A 1 206 ? 9.050 7.443 -1.040 1.00 96.94 206 TYR A N 1
ATOM 1622 C CA . TYR A 1 206 ? 8.636 8.569 -0.207 1.00 96.94 206 TYR A CA 1
ATOM 1623 C C . TYR A 1 206 ? 7.143 8.510 0.121 1.00 96.94 206 TYR A C 1
ATOM 1625 O O . TYR A 1 206 ? 6.763 8.651 1.283 1.00 96.94 206 TYR A O 1
ATOM 1633 N N . GLY A 1 207 ? 6.295 8.231 -0.875 1.00 96.69 207 GLY A N 1
ATOM 1634 C CA . GLY A 1 207 ? 4.856 8.062 -0.671 1.00 96.69 207 GLY A CA 1
ATOM 1635 C C . GLY A 1 207 ? 4.540 6.946 0.326 1.00 96.69 207 GLY A C 1
ATOM 1636 O O . GLY A 1 207 ? 3.732 7.133 1.233 1.00 96.69 207 GLY A O 1
ATOM 1637 N N . ALA A 1 208 ? 5.230 5.810 0.222 1.00 96.19 208 ALA A N 1
ATOM 1638 C CA . ALA A 1 208 ? 5.070 4.719 1.178 1.00 96.19 208 ALA A CA 1
ATOM 1639 C C . ALA A 1 208 ? 5.563 5.084 2.586 1.00 96.19 208 ALA A C 1
ATOM 1641 O O . ALA A 1 208 ? 4.858 4.828 3.561 1.00 96.19 208 ALA A O 1
ATOM 1642 N N . LEU A 1 209 ? 6.735 5.720 2.704 1.00 96.00 209 LEU A N 1
ATOM 1643 C CA . LEU A 1 209 ? 7.258 6.193 3.987 1.00 96.00 209 LEU A CA 1
ATOM 1644 C C . LEU A 1 209 ? 6.267 7.144 4.666 1.00 96.00 209 LEU A C 1
ATOM 1646 O O . LEU A 1 209 ? 6.010 6.992 5.857 1.00 96.00 209 LEU A O 1
ATOM 1650 N N . PHE A 1 210 ? 5.687 8.081 3.914 1.00 94.44 210 PHE A N 1
ATOM 1651 C CA . PHE A 1 210 ? 4.685 9.013 4.423 1.00 94.44 210 PHE A CA 1
ATOM 1652 C C . PHE A 1 210 ? 3.444 8.289 4.963 1.00 94.44 210 PHE A C 1
ATOM 1654 O O . PHE A 1 210 ? 2.999 8.589 6.069 1.00 94.44 210 PHE A O 1
ATOM 1661 N N . LEU A 1 211 ? 2.919 7.308 4.223 1.00 93.44 211 LEU A N 1
ATOM 1662 C CA . LEU A 1 211 ? 1.759 6.511 4.638 1.00 93.44 211 LEU A CA 1
ATOM 1663 C C . LEU A 1 211 ? 2.034 5.667 5.891 1.00 93.44 211 LEU A C 1
ATOM 1665 O O . LEU A 1 211 ? 1.178 5.561 6.766 1.00 93.44 211 LEU A O 1
ATOM 1669 N N . PHE A 1 212 ? 3.223 5.073 6.004 1.00 93.56 212 PHE A N 1
ATOM 1670 C CA . PHE A 1 212 ? 3.588 4.299 7.193 1.00 93.56 212 PHE A CA 1
ATOM 1671 C C . PHE A 1 212 ? 3.840 5.196 8.405 1.00 93.56 212 PHE A C 1
ATOM 1673 O O . PHE A 1 212 ? 3.381 4.888 9.505 1.00 93.56 212 PHE A O 1
ATOM 1680 N N . ALA A 1 213 ? 4.543 6.312 8.209 1.00 91.88 213 ALA A N 1
ATOM 1681 C CA . ALA A 1 213 ? 4.854 7.251 9.276 1.00 91.88 213 ALA A CA 1
ATOM 1682 C C . ALA A 1 213 ? 3.588 7.914 9.834 1.00 91.88 213 ALA A C 1
ATOM 1684 O O . ALA A 1 213 ? 3.464 8.017 11.050 1.00 91.88 213 ALA A O 1
ATOM 1685 N N . SER A 1 214 ? 2.629 8.299 8.985 1.00 89.31 214 SER A N 1
ATOM 1686 C CA . SER A 1 214 ? 1.375 8.917 9.436 1.00 89.31 214 SER A CA 1
ATOM 1687 C C . SER A 1 214 ? 0.551 7.975 10.319 1.00 89.31 214 SER A C 1
ATOM 1689 O O . SER A 1 214 ? 0.144 8.360 11.416 1.00 89.31 214 SER A O 1
ATOM 1691 N N . ALA A 1 215 ? 0.389 6.716 9.901 1.00 87.94 215 ALA A N 1
ATOM 1692 C CA . ALA A 1 215 ? -0.287 5.693 10.696 1.00 87.94 215 ALA A CA 1
ATOM 1693 C C . ALA A 1 215 ? 0.453 5.406 12.016 1.00 87.94 215 ALA A C 1
ATOM 1695 O O . ALA A 1 215 ? -0.175 5.265 13.066 1.00 87.94 215 ALA A O 1
ATOM 1696 N N . TYR A 1 216 ? 1.789 5.362 11.985 1.00 88.75 216 TYR A N 1
ATOM 1697 C CA . TYR A 1 216 ? 2.610 5.148 13.178 1.00 88.75 216 TYR A CA 1
ATOM 1698 C C . TYR A 1 216 ? 2.498 6.307 14.181 1.00 88.75 216 TYR A C 1
ATOM 1700 O O . TYR A 1 216 ? 2.355 6.076 15.379 1.00 88.75 216 TYR A O 1
ATOM 1708 N N . THR A 1 217 ? 2.499 7.558 13.710 1.00 87.94 217 THR A N 1
ATOM 1709 C CA . THR A 1 217 ? 2.301 8.738 14.566 1.00 87.94 217 THR A CA 1
ATOM 1710 C C . THR A 1 217 ? 0.934 8.729 15.246 1.00 87.94 217 THR A C 1
ATOM 1712 O O . THR A 1 217 ? 0.834 9.136 16.405 1.00 87.94 217 THR A O 1
ATOM 1715 N N . LEU A 1 218 ? -0.111 8.257 14.558 1.00 83.38 218 LEU A N 1
ATOM 1716 C CA . LEU A 1 218 ? -1.445 8.131 15.142 1.00 83.38 218 LEU A CA 1
ATOM 1717 C C . LEU A 1 218 ? -1.477 7.060 16.243 1.00 83.38 218 LEU A C 1
ATOM 1719 O O . LEU A 1 218 ? -2.001 7.323 17.323 1.00 83.38 218 LEU A O 1
ATOM 1723 N N . LEU A 1 219 ? -0.861 5.898 15.997 1.00 84.81 219 LEU A N 1
ATOM 1724 C CA . LEU A 1 219 ? -0.774 4.796 16.961 1.00 84.81 219 LEU A CA 1
ATOM 1725 C C . LEU A 1 219 ? -0.043 5.194 18.254 1.00 84.81 219 LEU A C 1
ATOM 1727 O O . LEU A 1 219 ? -0.494 4.853 19.343 1.00 84.81 219 LEU A O 1
ATOM 1731 N N . GLU A 1 220 ? 1.063 5.929 18.131 1.00 85.62 220 GLU A N 1
ATOM 1732 C CA . GLU A 1 220 ? 1.872 6.402 19.266 1.00 85.62 220 GLU A CA 1
ATOM 1733 C C . GLU A 1 220 ? 1.322 7.688 19.908 1.00 85.62 220 GLU A C 1
ATOM 1735 O O . GLU A 1 220 ? 1.970 8.284 20.769 1.00 85.62 220 GLU A O 1
ATOM 1740 N N . GLU A 1 221 ? 0.134 8.153 19.492 1.00 79.38 221 GLU A N 1
ATOM 1741 C CA . GLU A 1 221 ? -0.489 9.385 19.996 1.00 79.38 221 GLU A CA 1
ATOM 1742 C C . GLU A 1 221 ? 0.440 10.617 19.881 1.00 79.38 221 GLU A C 1
ATOM 1744 O O . GLU A 1 221 ? 0.346 11.568 20.661 1.00 79.38 221 GLU A O 1
ATOM 1749 N N . GLY A 1 222 ? 1.344 10.598 18.893 1.00 73.56 222 GLY A N 1
ATOM 1750 C CA . GLY A 1 222 ? 2.325 11.649 18.612 1.00 73.56 222 GLY A CA 1
ATOM 1751 C C . GLY A 1 222 ? 1.766 12.804 17.779 1.00 73.56 222 GLY A C 1
ATOM 1752 O O . GLY A 1 222 ? 2.506 13.712 17.401 1.00 73.56 222 GLY A O 1
ATOM 1753 N N . HIS A 1 223 ? 0.471 12.770 17.463 1.00 76.19 223 HIS A N 1
ATOM 1754 C CA . HIS A 1 223 ? -0.217 13.871 16.804 1.00 76.19 223 HIS A CA 1
ATOM 1755 C C . HIS A 1 223 ? -0.385 15.048 17.775 1.00 76.19 223 HIS A C 1
ATOM 1757 O O . HIS A 1 223 ? -0.565 14.872 18.982 1.00 76.19 223 HIS A O 1
ATOM 1763 N N . VAL A 1 224 ? -0.329 16.274 17.252 1.00 69.56 224 VAL A N 1
ATOM 1764 C CA . VAL A 1 224 ? -0.541 17.475 18.067 1.00 69.56 224 VAL A CA 1
ATOM 1765 C C . VAL A 1 224 ? -1.989 17.482 18.555 1.00 69.56 224 VAL A C 1
ATOM 1767 O O . VAL A 1 224 ? -2.919 17.671 17.771 1.00 69.56 224 VAL A O 1
ATOM 1770 N N . ARG A 1 225 ? -2.184 17.267 19.858 1.00 68.88 225 ARG A N 1
ATOM 1771 C CA . ARG A 1 225 ? -3.488 17.363 20.519 1.00 68.88 225 ARG A CA 1
ATOM 1772 C C . ARG A 1 225 ? -3.684 18.777 21.044 1.00 68.88 225 ARG A C 1
ATOM 1774 O O . ARG A 1 225 ? -2.758 19.408 21.546 1.00 68.88 225 ARG A O 1
ATOM 1781 N N . VAL A 1 226 ? -4.907 19.291 20.948 1.00 61.53 226 VAL A N 1
ATOM 1782 C CA . VAL A 1 226 ? -5.262 20.570 21.578 1.00 61.53 226 VAL A CA 1
ATOM 1783 C C . VAL A 1 226 ? -5.488 20.316 23.070 1.00 61.53 226 VAL A C 1
ATOM 1785 O O . VAL A 1 226 ? -6.618 20.156 23.531 1.00 61.53 226 VAL A O 1
ATOM 1788 N N . ASP A 1 227 ? -4.394 20.231 23.827 1.00 63.66 227 ASP A N 1
ATOM 1789 C CA . ASP A 1 227 ? -4.373 19.763 25.222 1.00 63.66 227 ASP A CA 1
ATOM 1790 C C . ASP A 1 227 ? -5.216 20.614 26.193 1.00 63.66 227 ASP A C 1
ATOM 1792 O O . ASP A 1 227 ? -5.628 20.125 27.247 1.00 63.66 227 ASP A O 1
ATOM 1796 N N . VAL A 1 228 ? -5.570 21.850 25.817 1.00 66.88 228 VAL A N 1
ATOM 1797 C CA . VAL A 1 228 ? -6.426 22.749 26.617 1.00 66.88 228 VAL A CA 1
ATOM 1798 C C . VAL A 1 228 ? -7.821 22.160 26.856 1.00 66.88 228 VAL A C 1
ATOM 1800 O O . VAL A 1 228 ? -8.360 22.289 27.953 1.00 66.88 228 VAL A O 1
ATOM 1803 N N . PHE A 1 229 ? -8.401 21.466 25.873 1.00 66.12 229 PHE A N 1
ATOM 1804 C CA . PHE A 1 229 ? -9.719 20.838 26.032 1.00 66.12 229 PHE A CA 1
ATOM 1805 C C . PHE A 1 229 ? -9.649 19.504 26.787 1.00 66.12 229 PHE A C 1
ATOM 1807 O O . PHE A 1 229 ? -10.600 19.127 27.470 1.00 66.12 229 PHE A O 1
ATOM 1814 N N . TYR A 1 230 ? -8.513 18.805 26.707 1.00 68.50 230 TYR A N 1
ATOM 1815 C CA . TYR A 1 230 ? -8.324 17.494 27.330 1.00 68.50 230 TYR A CA 1
ATOM 1816 C C . TYR A 1 230 ? -8.004 17.567 28.826 1.00 68.50 230 TYR A C 1
ATOM 1818 O O . TYR A 1 230 ? -8.290 16.610 29.544 1.00 68.50 230 TYR A O 1
ATOM 1826 N N . ALA A 1 231 ? -7.463 18.688 29.315 1.00 68.00 231 ALA A N 1
ATOM 1827 C CA . ALA A 1 231 ? -7.047 18.854 30.711 1.00 68.00 231 ALA A CA 1
ATOM 1828 C C . ALA A 1 231 ? -8.186 18.667 31.739 1.00 68.00 231 ALA A C 1
ATOM 1830 O O . ALA A 1 231 ? -7.930 18.268 32.872 1.00 68.00 231 ALA A O 1
ATOM 1831 N N . GLY A 1 232 ? -9.442 18.921 31.351 1.00 75.56 232 GLY A N 1
ATOM 1832 C CA . GLY A 1 232 ? -10.620 18.738 32.210 1.00 75.56 232 GLY A CA 1
ATOM 1833 C C . GLY A 1 232 ? -11.371 17.416 32.013 1.00 75.56 232 GLY A C 1
ATOM 1834 O O . GLY A 1 232 ? -12.404 17.197 32.649 1.00 75.56 232 GLY A O 1
ATOM 1835 N N . PHE A 1 233 ? -10.930 16.545 31.099 1.00 81.88 233 PHE A N 1
ATOM 1836 C CA . PHE A 1 233 ? -11.666 15.326 30.757 1.00 81.88 233 PHE A CA 1
ATOM 1837 C C . PHE A 1 233 ? -11.253 14.152 31.642 1.00 81.88 233 PHE A C 1
ATOM 1839 O O . PHE A 1 233 ? -10.078 13.924 31.909 1.00 81.88 233 PHE A O 1
ATOM 1846 N N . SER A 1 234 ? -12.233 13.346 32.056 1.00 83.19 234 SER A N 1
ATOM 1847 C CA . SER A 1 234 ? -11.944 12.049 32.668 1.00 83.19 234 SER A CA 1
ATOM 1848 C C . SER A 1 234 ? -11.344 11.091 31.634 1.00 83.19 234 SER A C 1
ATOM 1850 O O . SER A 1 234 ? -11.631 11.200 30.438 1.00 83.19 234 SER A O 1
ATOM 1852 N N . ASN A 1 235 ? -10.580 10.093 32.091 1.00 78.25 235 ASN A N 1
ATOM 1853 C CA . ASN A 1 235 ? -9.959 9.083 31.220 1.00 78.25 235 ASN A CA 1
ATOM 1854 C C . ASN A 1 235 ? -10.961 8.436 30.243 1.00 78.25 235 ASN A C 1
ATOM 1856 O O . ASN A 1 235 ? -10.635 8.215 29.080 1.00 78.25 235 ASN A O 1
ATOM 1860 N N . ARG A 1 236 ? -12.209 8.207 30.681 1.00 77.50 236 ARG A N 1
ATOM 1861 C CA . ARG A 1 236 ? -13.279 7.669 29.821 1.00 77.50 236 ARG A CA 1
ATOM 1862 C C . ARG A 1 236 ? -13.722 8.639 28.728 1.00 77.50 236 ARG A C 1
ATOM 1864 O O . ARG A 1 236 ? -13.892 8.220 27.591 1.00 77.50 236 ARG A O 1
ATOM 1871 N N . LYS A 1 237 ? -13.904 9.925 29.051 1.00 81.94 237 LYS A N 1
ATOM 1872 C CA . LYS A 1 237 ? -14.281 10.939 28.050 1.00 81.94 237 LYS A CA 1
ATOM 1873 C C . LYS A 1 237 ? -13.175 11.120 27.016 1.00 81.94 237 LYS A C 1
ATOM 1875 O O . LYS A 1 237 ? -13.474 11.204 25.833 1.00 81.94 237 LYS A O 1
ATOM 1880 N N . ARG A 1 238 ? -11.912 11.110 27.453 1.00 81.44 238 ARG A N 1
ATOM 1881 C CA . ARG A 1 238 ? -10.751 11.156 26.556 1.00 81.44 238 ARG A CA 1
ATOM 1882 C C . ARG A 1 238 ? -10.729 9.963 25.598 1.00 81.44 238 ARG A C 1
ATOM 1884 O O . ARG A 1 238 ? -10.632 10.167 24.396 1.00 81.44 238 ARG A O 1
ATOM 1891 N N . ALA A 1 239 ? -10.902 8.746 26.116 1.00 79.50 239 ALA A N 1
ATOM 1892 C CA . ALA A 1 239 ? -10.950 7.537 25.293 1.00 79.50 239 ALA A CA 1
ATOM 1893 C C . ALA A 1 239 ? -12.114 7.548 24.285 1.00 79.50 239 ALA A C 1
ATOM 1895 O O . ALA A 1 239 ? -11.924 7.178 23.131 1.00 79.50 239 ALA A O 1
ATOM 1896 N N . LEU A 1 240 ? -13.299 8.017 24.693 1.00 83.00 240 LEU A N 1
ATOM 1897 C CA . LEU A 1 240 ? -14.460 8.124 23.808 1.00 83.00 240 LEU A CA 1
ATOM 1898 C C . LEU A 1 240 ? -14.230 9.132 22.674 1.00 83.00 240 LEU A C 1
ATOM 1900 O O . LEU A 1 240 ? -14.534 8.833 21.524 1.00 83.00 240 LEU A O 1
ATOM 1904 N N . VAL A 1 241 ? -13.688 10.312 22.988 1.00 85.06 241 VAL A N 1
ATOM 1905 C CA . VAL A 1 241 ? -13.388 11.342 21.981 1.00 85.06 241 VAL A CA 1
ATOM 1906 C C . VAL A 1 241 ? -12.334 10.844 20.996 1.00 85.06 241 VAL A C 1
ATOM 1908 O O . VAL A 1 241 ? -12.533 11.008 19.796 1.00 85.06 241 VAL A O 1
ATOM 1911 N N . ASN A 1 242 ? -11.279 10.172 21.471 1.00 83.06 242 ASN A N 1
ATOM 1912 C CA . ASN A 1 242 ? -10.279 9.556 20.595 1.00 83.06 242 ASN A CA 1
ATOM 1913 C C . ASN A 1 242 ? -10.913 8.488 19.690 1.00 83.06 242 ASN A C 1
ATOM 1915 O O . ASN A 1 242 ? -10.694 8.511 18.485 1.00 83.06 242 ASN A O 1
ATOM 1919 N N . ALA A 1 243 ? -11.753 7.601 20.235 1.00 83.38 243 ALA A N 1
ATOM 1920 C CA . ALA A 1 243 ? -12.412 6.557 19.451 1.00 83.38 243 ALA A CA 1
ATOM 1921 C C . ALA A 1 243 ? -13.336 7.130 18.364 1.00 83.38 243 ALA A C 1
ATOM 1923 O O . ALA A 1 243 ? -13.311 6.673 17.224 1.00 83.38 243 ALA A O 1
ATOM 1924 N N . ILE A 1 244 ? -14.133 8.150 18.696 1.00 85.44 244 ILE A N 1
ATOM 1925 C CA . ILE A 1 244 ? -14.988 8.846 17.725 1.00 85.44 244 ILE A CA 1
ATOM 1926 C C . ILE A 1 244 ? -14.122 9.556 16.679 1.00 85.44 244 ILE A C 1
ATOM 1928 O O . ILE A 1 244 ?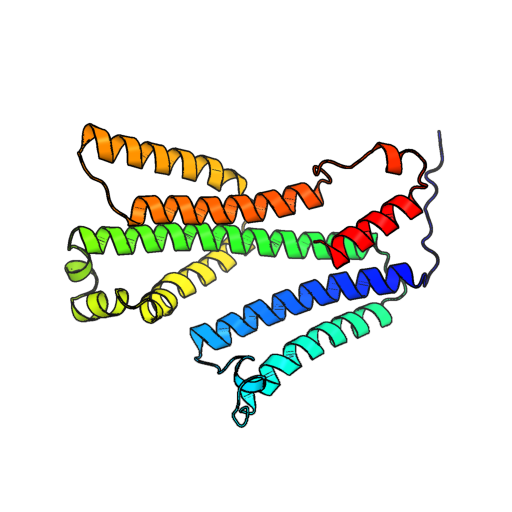 -14.386 9.427 15.486 1.00 85.44 244 ILE A O 1
ATOM 1932 N N . GLY A 1 245 ? -13.072 10.259 17.111 1.00 83.56 245 GLY A N 1
ATOM 1933 C CA . GLY A 1 245 ? -12.113 10.915 16.227 1.00 83.56 245 GLY A CA 1
ATOM 1934 C C . GLY A 1 245 ? -11.541 9.944 15.198 1.00 83.56 245 GLY A C 1
ATOM 1935 O O . GLY A 1 245 ? -11.677 10.191 14.006 1.00 83.56 245 GLY A O 1
ATOM 1936 N N . SER A 1 246 ? -11.021 8.798 15.637 1.00 82.81 246 SER A N 1
ATOM 1937 C CA . SER A 1 246 ? -10.450 7.794 14.734 1.00 82.81 246 SER A CA 1
ATOM 1938 C C . SER A 1 246 ? -11.478 7.136 13.808 1.00 82.81 246 SER A C 1
ATOM 1940 O O . SER A 1 246 ? -11.171 6.827 12.662 1.00 82.81 246 SER A O 1
ATOM 1942 N N . ILE A 1 247 ? -12.721 6.927 14.256 1.00 85.06 247 ILE A N 1
ATOM 1943 C CA . ILE A 1 247 ? -13.765 6.320 13.409 1.00 85.06 247 ILE A CA 1
ATOM 1944 C C . ILE A 1 247 ? -14.195 7.261 12.277 1.00 85.06 247 ILE A C 1
ATOM 1946 O O . ILE A 1 247 ? -14.433 6.802 11.161 1.00 85.06 247 ILE A O 1
ATOM 1950 N N . PHE A 1 248 ? -14.332 8.559 12.556 1.00 83.56 248 PHE A N 1
ATOM 1951 C CA . PHE A 1 248 ? -14.886 9.515 11.591 1.00 83.56 248 PHE A CA 1
ATOM 1952 C C . PHE A 1 248 ? -13.830 10.288 10.801 1.00 83.56 248 PHE A C 1
ATOM 1954 O O . PHE A 1 248 ? -14.107 10.688 9.671 1.00 83.56 248 PHE A O 1
ATOM 1961 N N . LEU A 1 249 ? -12.657 10.533 11.387 1.00 80.06 249 LEU A N 1
ATOM 1962 C CA . LEU A 1 249 ? -11.614 11.380 10.801 1.00 80.06 249 LEU A CA 1
ATOM 1963 C C . LEU A 1 249 ? -10.373 10.600 10.354 1.00 80.06 249 LEU A C 1
ATOM 1965 O O . LEU A 1 249 ? -9.601 11.147 9.569 1.00 80.06 249 LEU A O 1
ATOM 1969 N N . GLY A 1 250 ? -10.227 9.341 10.784 1.00 63.19 250 GLY A N 1
ATOM 1970 C CA . GLY A 1 250 ? -9.033 8.527 10.541 1.00 63.19 250 GLY A CA 1
ATOM 1971 C C . GLY A 1 250 ? -7.992 8.729 11.625 1.00 63.19 250 GLY A C 1
ATOM 1972 O O . GLY A 1 250 ? -7.259 9.738 11.557 1.00 63.19 250 GLY A O 1
#

Foldseek 3Di:
DDDDPPPPPPQDDVLQLVLQLLLQLVVLLVVLVVVQCCCCLPVVQPALVVVVDPDDDDPSNVVSVVSSVVSSVVSNVVSVVCRPDDPVNSVVVSVVVVLLVLQLLLQLLVQLLVQLLVLQVCVVVVNNCVPPNPVVNVQCVDPSSVCHPPRVVSSVVSNVVSVVDDDSCLVVLVVVLVVLVVVQVCCCPVVVDHDPSSVVSSVSSVVSSVVVVVVVCLVVVVDDDPCVVVVPDDPVRVVSVSSVCVSPPD

Mean predicted aligned error: 7.32 Å

InterPro domains:
  IPR055348 Tripartite ATP-independent periplasmic transporters, DctQ component [PF04290] (182-248)

Sequence (250 aa):
MNTEEVIQTRPCDWVDVVVRISSWGMLAAVGVFLVNNVLVLGLDWPGIRPIFSEGAPGALSWVQMLAYLAGILAAGIYVFNSPSRSLRTDGFLISDINAFLVRMAFWAVLLVGIGDMVVSFLRVEGWLDVFVGESTTRSLSRPEFRGMYVHIPLMILAVVIASFSRSLGFFWLSLLIVIAELAIVFTRFIFSYEQAFMGDLVRFWYGALFLFASAYTLLEEGHVRVDVFYAGFSNRKRALVNAIGSIFLG

pLDDT: mean 87.49, std 12.32, range [33.47, 97.94]

Nearest PDB structures (foldseek):
  2yfb-assembly1_A  TM=2.545E-01  e=4.312E+00  Pseudomonas putida KT2440